Protein AF-A0A6A6DAC5-F1 (afdb_monomer)

InterPro domains:
  IPR029058 Alpha/Beta hydrolase fold [G3DSA:3.40.50.1820] (49-261)
  IPR029058 Alpha/Beta hydrolase fold [SSF53474] (19-243)

Radius of gyration: 19.33 Å; Cα contacts (8 Å, |Δi|>4): 433; chains: 1; bounding box: 51×40×52 Å

Organism: NCBI:txid1314779

Secondary structure (DSSP, 8-state):
-------B-EEEEE--TTSSSPEEEEEEEEEESSTT--TTSEEEEEEE-SHHHHTTTT-B--S----TT---------S-S-GGG---TTHHHHHHHHHHHHHHHHH---S--EEEEETHHHHHHHHHHHS-GGGGT--SPPPPPPSEEEEES----TTHHHH---GGGGGGHHHHHHHHHHHH-S-GGGTGGG-GGG--HHHHHHHHHTTSS-SEEEEE--TT-SSS-HHHHHHHHHHHTTSTT-EEEEESS---SSTHHHHHHHHHTT--

Sequence (272 aa):
MADSKKTIWQLAEISSPHLPKPVEVIAAKDIPHTPSANRLQTLHVYLPKNENTLALLNRSVASIPTSANSTSPQYQRDRHSNPSREARHPQHLRDVLSGFALLWELASMDGSYVLTGHSAGACLSMQLVLQAPEHFGLNVQAPPCPAGAAGLNGLYDLPALVHGLGDSYAHLSAEYASLQGQAFGTDESAWASAIPALFDARVIEGHVKVGKAPKLVLINQSTEDQLVPMNQAERLEARSKGVKGMTVVREGVMIWETVSDVLAMLKEGGGD

pLDDT: mean 76.72, std 16.97, range [31.12, 95.12]

Mean predicted aligned error: 10.34 Å

Foldseek 3Di:
DDDPPFFAWAWDWADDPPDPDTAIWTKTWQQAQDPPRDSVRGDIDTAHDDPQLVVRGRPTPPHLPPPPPPPPPPPPPDPDDDPVQQAAPPSVLVVVQSVLVSCCVRHVDDQAAEAEAEAAGLLSQLCLQQDPCVLRVDPDDRHQAHQEYEYALYAAALVCLQVNQPDLQNVCNVVSLVVNCRHHNNPPVRVLSSGSLNGDLVVSLVCLVVRSHHQEYEYEHEPPDSHRGPVRSVSSQVSQVSHPSHDYHYYHDCPPPDPVVVVVVSVVSPDD

Solvent-accessible surface area (backbone atoms only — not comparable to full-atom values): 15756 Å² total; per-residue (Å²): 133,81,81,76,81,76,34,37,26,37,85,43,73,49,75,44,99,89,41,101,58,63,45,68,26,35,28,34,57,68,37,49,80,46,101,80,46,53,93,87,37,46,45,71,49,78,37,73,70,45,80,69,39,56,72,40,54,74,38,70,54,70,57,83,72,75,58,91,79,59,82,60,75,75,78,75,80,66,99,61,97,55,73,88,81,65,55,32,64,57,52,56,57,53,52,52,51,51,51,46,54,50,48,33,77,57,64,66,66,81,23,90,43,70,47,70,17,54,30,71,44,11,25,54,46,42,36,62,49,63,39,61,53,58,82,67,74,38,94,63,86,75,72,65,36,36,56,26,37,38,27,35,47,31,50,22,45,64,68,40,43,52,80,56,46,50,82,94,42,50,90,43,22,68,60,40,45,51,52,44,32,61,38,56,40,82,52,68,81,62,46,62,83,73,26,43,42,69,55,60,43,68,61,45,27,54,28,36,77,73,57,60,20,42,43,32,42,36,40,33,41,49,85,82,51,89,81,52,53,69,65,24,53,52,47,34,49,59,45,48,65,64,18,65,82,40,49,70,47,78,41,57,59,88,76,74,85,54,76,61,62,61,54,52,52,56,60,66,76,60,78,124

Structure (mmCIF, N/CA/C/O backbone):
data_AF-A0A6A6DAC5-F1
#
_entry.id   AF-A0A6A6DAC5-F1
#
loop_
_atom_site.group_PDB
_atom_site.id
_atom_site.type_symbol
_atom_site.label_atom_id
_atom_site.label_alt_id
_atom_site.label_comp_id
_atom_site.label_asym_id
_atom_site.label_entity_id
_atom_site.label_seq_id
_atom_site.pdbx_PDB_ins_code
_atom_site.Cartn_x
_atom_site.Cartn_y
_atom_site.Cartn_z
_atom_site.occupancy
_atom_site.B_iso_or_equiv
_atom_site.auth_seq_id
_atom_site.auth_comp_id
_atom_site.auth_asym_id
_atom_site.auth_atom_id
_atom_site.pdbx_PDB_model_num
ATOM 1 N N . MET A 1 1 ? 19.451 4.127 33.533 1.00 32.34 1 MET A N 1
ATOM 2 C CA . MET A 1 1 ? 18.434 3.206 32.985 1.00 32.34 1 MET A CA 1
ATOM 3 C C . MET A 1 1 ? 17.241 4.057 32.597 1.00 32.34 1 MET A C 1
ATOM 5 O O . MET A 1 1 ? 16.560 4.543 33.486 1.00 32.34 1 MET A O 1
ATOM 9 N N . ALA A 1 2 ? 17.090 4.371 31.310 1.00 31.12 2 ALA A N 1
ATOM 10 C CA . ALA A 1 2 ? 15.938 5.130 30.834 1.00 31.12 2 ALA A CA 1
ATOM 11 C C . ALA A 1 2 ? 14.738 4.181 30.769 1.00 31.12 2 ALA A C 1
ATOM 13 O O . ALA A 1 2 ? 14.838 3.106 30.181 1.00 31.12 2 ALA A O 1
ATOM 14 N N . ASP A 1 3 ? 13.655 4.565 31.430 1.00 35.03 3 ASP A N 1
ATOM 15 C CA . ASP A 1 3 ? 12.387 3.848 31.449 1.00 35.03 3 ASP A CA 1
ATOM 16 C C . ASP A 1 3 ? 11.871 3.728 30.005 1.00 35.03 3 ASP A C 1
ATOM 18 O O . ASP A 1 3 ? 11.566 4.736 29.360 1.00 35.03 3 ASP A O 1
ATOM 22 N N . SER A 1 4 ? 11.871 2.517 29.436 1.00 49.97 4 SER A N 1
ATOM 23 C CA . SER A 1 4 ? 11.327 2.310 28.095 1.00 49.97 4 SER A CA 1
ATOM 24 C C . SER A 1 4 ? 9.826 2.548 28.189 1.00 49.97 4 SER A C 1
ATOM 26 O O . SER A 1 4 ? 9.105 1.726 28.760 1.00 49.97 4 SER A O 1
ATOM 28 N N . LYS A 1 5 ? 9.356 3.681 27.667 1.00 57.78 5 LYS A N 1
ATOM 29 C CA . LYS A 1 5 ? 7.935 4.027 27.614 1.00 57.78 5 LYS A CA 1
ATOM 30 C C . LYS A 1 5 ? 7.181 2.845 26.994 1.00 57.78 5 LYS A C 1
ATOM 32 O O . LYS A 1 5 ? 7.317 2.580 25.803 1.00 57.78 5 LYS A O 1
ATOM 37 N N . LYS A 1 6 ? 6.451 2.079 27.810 1.00 67.75 6 LYS A N 1
ATOM 38 C CA . LYS A 1 6 ? 5.660 0.949 27.315 1.00 67.75 6 LYS A CA 1
ATOM 39 C C . LYS A 1 6 ? 4.549 1.514 26.443 1.00 67.75 6 LYS A C 1
ATOM 41 O O . LYS A 1 6 ? 3.698 2.248 26.941 1.00 67.75 6 LYS A O 1
ATOM 46 N N . THR A 1 7 ? 4.554 1.172 25.160 1.00 79.75 7 THR A N 1
ATOM 47 C CA . THR A 1 7 ? 3.428 1.480 24.284 1.00 79.75 7 THR A CA 1
ATOM 48 C C . THR A 1 7 ? 2.205 0.714 24.782 1.00 79.75 7 THR A C 1
ATOM 50 O O . THR A 1 7 ? 2.274 -0.491 25.040 1.00 79.75 7 THR A O 1
ATOM 53 N N . ILE A 1 8 ? 1.095 1.421 24.968 1.00 88.56 8 ILE A N 1
ATOM 54 C CA . ILE A 1 8 ? -0.181 0.872 25.430 1.00 88.56 8 ILE A CA 1
ATOM 55 C C . ILE A 1 8 ? -1.283 1.260 24.451 1.00 88.56 8 ILE A C 1
ATOM 57 O O . ILE A 1 8 ? -1.195 2.292 23.781 1.00 88.56 8 ILE A O 1
ATOM 61 N N . TRP A 1 9 ? -2.324 0.440 24.386 1.00 89.25 9 TRP A N 1
ATOM 62 C CA . TRP A 1 9 ? -3.557 0.811 23.704 1.00 89.25 9 TRP A CA 1
ATOM 63 C C . TRP A 1 9 ? -4.318 1.846 24.528 1.00 89.25 9 TRP A C 1
ATOM 65 O O . TRP A 1 9 ? -4.533 1.666 25.729 1.00 89.25 9 TRP A O 1
ATOM 75 N N . GLN A 1 10 ? -4.749 2.916 23.876 1.00 92.56 10 GLN A N 1
ATOM 76 C CA . GLN A 1 10 ? -5.432 4.041 24.505 1.00 92.56 10 GLN A CA 1
ATOM 77 C C . GLN A 1 10 ? -6.563 4.553 23.618 1.00 92.56 10 GLN A C 1
ATOM 79 O O . GLN A 1 10 ? -6.546 4.367 22.401 1.00 92.56 10 GLN A O 1
ATOM 84 N N . LEU A 1 11 ? -7.537 5.224 24.227 1.00 92.81 11 LEU A N 1
ATOM 85 C CA . LEU A 1 11 ? -8.545 5.962 23.478 1.00 92.81 11 LEU A CA 1
ATOM 86 C C . LEU A 1 11 ? -7.875 7.161 22.792 1.00 92.81 11 LEU A C 1
ATOM 88 O O . LEU A 1 11 ? -7.067 7.865 23.400 1.00 92.81 11 LEU A O 1
ATOM 92 N N . ALA A 1 12 ? -8.198 7.381 21.526 1.00 88.56 12 ALA A N 1
ATOM 93 C CA . ALA A 1 12 ? -7.781 8.552 20.774 1.00 88.56 12 ALA A CA 1
ATOM 94 C C . ALA A 1 12 ? -8.942 9.058 19.918 1.00 88.56 12 ALA A C 1
ATOM 96 O O . ALA A 1 12 ? -9.880 8.321 19.625 1.00 88.56 12 ALA A O 1
ATOM 97 N N . GLU A 1 13 ? -8.846 10.308 19.488 1.00 85.25 13 GLU A N 1
ATOM 98 C CA . GLU A 1 13 ? -9.766 10.897 18.523 1.00 85.25 13 GLU A CA 1
ATOM 99 C C . GLU A 1 13 ? -9.011 11.213 17.234 1.00 85.25 13 GLU A C 1
ATOM 101 O O . GLU A 1 13 ? -7.867 11.681 17.265 1.00 85.25 13 GLU A O 1
ATOM 106 N N . ILE A 1 14 ? -9.649 10.931 16.100 1.00 75.25 14 ILE A N 1
ATOM 107 C CA . ILE A 1 14 ? -9.176 11.320 14.775 1.00 75.25 14 ILE A CA 1
ATOM 108 C C . ILE A 1 14 ? -10.126 12.381 14.239 1.00 75.25 14 ILE A C 1
ATOM 110 O O . ILE A 1 14 ? -11.320 12.134 14.068 1.00 75.25 14 ILE A O 1
ATOM 114 N N . SER A 1 15 ? -9.584 13.559 13.958 1.00 70.50 15 SER A N 1
ATOM 115 C CA . SER A 1 15 ? -10.321 14.652 13.331 1.00 70.50 15 SER A CA 1
ATOM 116 C C . SER A 1 15 ? -10.130 14.617 11.819 1.00 70.50 15 SER A C 1
ATOM 118 O O . SER A 1 15 ? -9.043 14.323 11.329 1.00 70.50 15 SER A O 1
ATOM 120 N N . SER A 1 16 ? -11.193 14.946 11.091 1.00 59.06 16 SER A N 1
ATOM 121 C CA . SER A 1 16 ? -11.189 15.149 9.644 1.00 59.06 16 SER A CA 1
ATOM 122 C C . SER A 1 16 ? -11.889 16.477 9.357 1.00 59.06 16 SER A C 1
ATOM 124 O O . SER A 1 16 ? -12.936 16.719 9.962 1.00 59.06 16 SER A O 1
ATOM 126 N N . PRO A 1 17 ? -11.390 17.305 8.426 1.00 52.66 17 PRO A N 1
ATOM 127 C CA . PRO A 1 17 ? -12.107 18.503 7.987 1.00 52.66 17 PRO A CA 1
ATOM 128 C C . PRO A 1 17 ? -13.458 18.179 7.329 1.00 52.66 17 PRO A C 1
ATOM 130 O O . PRO A 1 17 ? -14.332 19.040 7.258 1.00 52.66 17 PRO A O 1
ATOM 133 N N . HIS A 1 18 ? -13.657 16.929 6.900 1.00 51.19 18 HIS A N 1
ATOM 134 C CA . HIS A 1 18 ? -14.879 16.448 6.258 1.00 51.19 18 HIS A CA 1
ATOM 135 C C . HIS A 1 18 ? -15.827 15.709 7.211 1.00 51.19 18 HIS A C 1
ATOM 137 O O . HIS A 1 18 ? -16.888 15.250 6.787 1.00 51.19 18 HIS A O 1
ATOM 143 N N . LEU A 1 19 ? -15.480 15.586 8.499 1.00 56.38 19 LEU A N 1
ATOM 144 C CA . LEU A 1 19 ? -16.374 15.030 9.511 1.00 56.38 19 LEU A CA 1
ATOM 145 C C . LEU A 1 19 ? -16.832 16.131 10.469 1.00 56.38 19 LEU A C 1
ATOM 147 O O . LEU A 1 19 ? -16.008 16.875 10.996 1.00 56.38 19 LEU A O 1
ATOM 151 N N . PRO A 1 20 ? -18.142 16.218 10.768 1.00 75.94 20 PRO A N 1
ATOM 152 C CA . PRO A 1 20 ? -18.666 17.250 11.660 1.00 75.94 20 PRO A CA 1
ATOM 153 C C . PRO A 1 20 ? -18.187 17.077 13.107 1.00 75.94 20 PRO A C 1
ATOM 155 O O . PRO A 1 20 ? -18.324 17.992 13.917 1.00 75.94 20 PRO A O 1
ATOM 158 N N . LYS A 1 21 ? -17.682 15.886 13.455 1.00 80.62 21 LYS A N 1
ATOM 159 C CA . LYS A 1 21 ? -17.151 15.540 14.772 1.00 80.62 21 LYS A CA 1
ATOM 160 C C . LYS A 1 21 ? -15.954 14.594 14.620 1.00 80.62 21 LYS A C 1
ATOM 162 O O . LYS A 1 21 ? -15.966 13.780 13.693 1.00 80.62 21 LYS A O 1
ATOM 167 N N . PRO A 1 22 ? -14.963 14.662 15.524 1.00 79.69 22 PRO A N 1
ATOM 168 C CA . PRO A 1 22 ? -13.902 13.665 15.602 1.00 79.69 22 PRO A CA 1
ATOM 169 C C . PRO A 1 22 ? -14.457 12.248 15.797 1.00 79.69 22 PRO A C 1
ATOM 171 O O . PRO A 1 22 ? -15.517 12.057 16.397 1.00 79.69 22 PRO A O 1
ATOM 174 N N . VAL A 1 23 ? -13.729 11.254 15.293 1.00 82.81 23 VAL A N 1
ATOM 175 C CA . VAL A 1 23 ? -14.060 9.832 15.435 1.00 82.81 23 VAL A CA 1
ATOM 176 C C . VAL A 1 23 ? -13.219 9.232 16.550 1.00 82.81 23 VAL A C 1
ATOM 178 O O . VAL A 1 23 ? -11.990 9.296 16.508 1.00 82.81 23 VAL A O 1
ATOM 181 N N . GLU A 1 24 ? -13.875 8.620 17.533 1.00 88.00 24 GLU A N 1
ATOM 182 C CA . GLU A 1 24 ? -13.195 7.877 18.591 1.00 88.00 24 GLU A CA 1
ATOM 183 C C . GLU A 1 24 ? -12.643 6.543 18.071 1.00 88.00 24 GLU A C 1
ATOM 185 O O . GLU A 1 24 ? -13.346 5.755 17.433 1.00 88.00 24 GLU A O 1
ATOM 190 N N . VAL A 1 25 ? -11.390 6.257 18.410 1.00 87.75 25 VAL A N 1
ATOM 191 C CA . VAL A 1 25 ? -10.668 5.044 18.019 1.00 87.75 25 VAL A CA 1
ATOM 192 C C . VAL A 1 25 ? -9.850 4.497 19.184 1.00 87.75 25 VAL A C 1
ATOM 194 O O . VAL A 1 25 ? -9.482 5.221 20.111 1.00 87.75 25 VAL A O 1
ATOM 197 N N . ILE A 1 26 ? -9.519 3.210 19.121 1.00 88.69 26 ILE A N 1
ATOM 198 C CA . ILE A 1 26 ? -8.524 2.592 19.999 1.00 88.69 26 ILE A CA 1
ATOM 199 C C . ILE A 1 26 ? -7.183 2.622 19.277 1.00 88.69 26 ILE A C 1
ATOM 201 O O . ILE A 1 26 ? -7.032 2.018 18.220 1.00 88.69 26 ILE A O 1
ATOM 205 N N . ALA A 1 27 ? -6.208 3.342 19.823 1.00 87.56 27 ALA A N 1
ATOM 206 C CA . ALA A 1 27 ? -4.932 3.577 19.169 1.00 87.56 27 ALA A CA 1
ATOM 207 C C . ALA A 1 27 ? -3.746 3.062 19.984 1.00 87.56 27 ALA A C 1
ATOM 209 O O . ALA A 1 27 ? -3.684 3.222 21.201 1.00 87.56 27 ALA A O 1
ATOM 210 N N . ALA A 1 28 ? -2.758 2.526 19.280 1.00 85.38 28 ALA A N 1
ATOM 211 C CA . ALA A 1 28 ? -1.411 2.299 19.773 1.00 85.38 28 ALA A CA 1
ATOM 212 C C . ALA A 1 28 ? -0.460 3.133 18.915 1.00 85.38 28 ALA A C 1
ATOM 214 O O . ALA A 1 28 ? -0.371 2.942 17.705 1.00 85.38 28 ALA A O 1
ATOM 215 N N . LYS A 1 29 ? 0.214 4.106 19.528 1.00 81.44 29 LYS A N 1
ATOM 216 C CA . LYS A 1 29 ? 1.084 5.063 18.833 1.00 81.44 29 LYS A CA 1
ATOM 217 C C . LYS A 1 29 ? 2.535 4.820 19.209 1.00 81.44 29 LYS A C 1
ATOM 219 O O . LYS A 1 29 ? 2.808 4.332 20.302 1.00 81.44 29 LYS A O 1
ATOM 224 N N . ASP A 1 30 ? 3.444 5.198 18.319 1.00 75.56 30 ASP A N 1
ATOM 225 C CA . ASP A 1 30 ? 4.882 5.131 18.569 1.00 75.56 30 ASP A CA 1
ATOM 226 C C . ASP A 1 30 ? 5.375 3.708 18.884 1.00 75.56 30 ASP A C 1
ATOM 228 O O . ASP A 1 30 ? 6.267 3.521 19.707 1.00 75.56 30 ASP A O 1
ATOM 232 N N . ILE A 1 31 ? 4.772 2.683 18.266 1.00 74.69 31 ILE A N 1
ATOM 233 C CA . ILE A 1 31 ? 5.199 1.293 18.451 1.00 74.69 31 ILE A CA 1
ATOM 234 C C . ILE A 1 31 ? 6.561 1.135 17.761 1.00 74.69 31 ILE A C 1
ATOM 236 O O . ILE A 1 31 ? 6.626 1.258 16.536 1.00 74.69 31 ILE A O 1
ATOM 240 N N . PRO A 1 32 ? 7.656 0.861 18.487 1.00 61.97 32 PRO A N 1
ATOM 241 C CA . PRO A 1 32 ? 8.963 0.708 17.863 1.00 61.97 32 PRO A CA 1
ATOM 242 C C . PRO A 1 32 ? 9.014 -0.610 17.082 1.00 61.97 32 PRO A C 1
ATOM 244 O O . PRO A 1 32 ? 8.707 -1.668 17.630 1.00 61.97 32 PRO A O 1
ATOM 247 N N . HIS A 1 33 ? 9.431 -0.571 15.813 1.00 57.12 33 HIS A N 1
ATOM 248 C CA . HIS A 1 33 ? 9.620 -1.801 15.027 1.00 57.12 33 HIS A CA 1
ATOM 249 C C . HIS A 1 33 ? 11.004 -2.445 15.234 1.00 57.12 33 HIS A C 1
ATOM 251 O O . HIS A 1 33 ? 11.223 -3.579 14.821 1.00 57.12 33 HIS A O 1
ATOM 257 N N . THR A 1 34 ? 11.940 -1.745 15.888 1.00 53.44 34 THR A N 1
ATOM 258 C CA . THR A 1 34 ? 13.220 -2.298 16.366 1.00 53.44 34 THR A CA 1
ATOM 259 C C . THR A 1 34 ? 13.566 -1.751 17.756 1.00 53.44 34 THR A C 1
ATOM 261 O O . THR A 1 34 ? 13.105 -0.663 18.106 1.00 53.44 34 THR A O 1
ATOM 264 N N . PRO A 1 35 ? 14.425 -2.432 18.541 1.00 54.03 35 PRO A N 1
ATOM 265 C CA . PRO A 1 35 ? 14.847 -1.954 19.863 1.00 54.03 35 PRO A CA 1
ATOM 266 C C . PRO A 1 35 ? 15.533 -0.575 19.880 1.00 54.03 35 PRO A C 1
ATOM 268 O O . PRO A 1 35 ? 15.594 0.057 20.931 1.00 54.03 35 PRO A O 1
ATOM 271 N N . SER A 1 36 ? 16.051 -0.105 18.740 1.00 54.84 36 SER A N 1
ATOM 272 C CA . SER A 1 36 ? 16.733 1.189 18.574 1.00 54.84 36 SER A CA 1
ATOM 273 C C . SER A 1 36 ? 16.014 2.126 17.594 1.00 54.84 36 SER A C 1
ATOM 275 O O . SER A 1 36 ? 16.631 3.033 17.033 1.00 54.84 36 SER A O 1
ATOM 277 N N . ALA A 1 37 ? 14.713 1.907 17.382 1.00 51.50 37 ALA A N 1
ATOM 278 C CA . ALA A 1 37 ? 13.899 2.702 16.475 1.00 51.50 37 ALA A CA 1
ATOM 279 C C . ALA A 1 37 ? 13.960 4.203 16.809 1.00 51.50 37 ALA A C 1
ATOM 281 O O . ALA A 1 37 ? 13.703 4.621 17.939 1.00 51.50 37 ALA A O 1
ATOM 282 N N . ASN A 1 38 ? 14.269 5.025 15.804 1.00 61.38 38 ASN A N 1
ATOM 283 C CA . ASN A 1 38 ? 14.085 6.471 15.892 1.00 61.38 38 ASN A CA 1
ATOM 284 C C . ASN A 1 38 ? 12.607 6.868 15.664 1.00 61.38 38 ASN A C 1
ATOM 286 O O . ASN A 1 38 ? 11.760 6.031 15.367 1.00 61.38 38 ASN A O 1
ATOM 290 N N . ARG A 1 39 ? 12.286 8.164 15.767 1.00 52.66 39 ARG A N 1
ATOM 291 C CA . ARG A 1 39 ? 10.906 8.679 15.629 1.00 52.66 39 ARG A CA 1
ATOM 292 C C . ARG A 1 39 ? 10.233 8.434 14.267 1.00 52.66 39 ARG A C 1
ATOM 294 O O . ARG A 1 39 ? 9.034 8.623 14.157 1.00 52.66 39 ARG A O 1
ATOM 301 N N . LEU A 1 40 ? 11.002 8.101 13.228 1.00 49.38 40 LEU A N 1
ATOM 302 C CA . LEU A 1 40 ? 10.506 7.745 11.890 1.00 49.38 40 LEU A CA 1
ATOM 303 C C . LEU A 1 40 ? 10.408 6.224 11.710 1.00 49.38 40 LEU A C 1
ATOM 305 O O . LEU A 1 40 ? 10.042 5.733 10.649 1.00 49.38 40 LEU A O 1
ATOM 309 N N . GLN A 1 41 ? 10.784 5.475 12.743 1.00 58.84 41 GLN A N 1
ATOM 310 C CA . GLN A 1 41 ? 10.809 4.024 12.792 1.00 58.84 41 GLN A CA 1
ATOM 311 C C . GLN A 1 41 ? 9.756 3.498 13.770 1.00 58.84 41 GLN A C 1
ATOM 313 O O . GLN A 1 41 ? 9.959 2.516 14.487 1.00 58.84 41 GLN A O 1
ATOM 318 N N . THR A 1 42 ? 8.605 4.153 13.791 1.00 62.06 42 THR A N 1
ATOM 319 C CA . THR A 1 42 ? 7.486 3.792 14.647 1.00 62.06 42 THR A CA 1
ATOM 320 C C . THR A 1 42 ? 6.252 3.466 13.818 1.00 62.06 42 THR A C 1
ATOM 322 O O . THR A 1 42 ? 6.048 3.995 12.728 1.00 62.06 42 THR A O 1
ATOM 325 N N . LEU A 1 43 ? 5.434 2.555 14.334 1.00 71.81 43 LEU A N 1
ATOM 326 C CA . LEU A 1 43 ? 4.134 2.210 13.783 1.00 71.81 43 LEU A CA 1
ATOM 327 C C . LEU A 1 43 ? 3.041 2.839 14.651 1.00 71.81 43 LEU A C 1
ATOM 329 O O . LEU A 1 43 ? 3.104 2.804 15.883 1.00 71.81 43 LEU A O 1
ATOM 333 N N . HIS A 1 44 ? 2.019 3.382 13.997 1.00 76.81 44 HIS A N 1
ATOM 334 C CA . HIS A 1 44 ? 0.778 3.794 14.638 1.00 76.81 44 HIS A CA 1
ATOM 335 C C . HIS A 1 44 ? -0.344 2.889 14.138 1.00 76.81 44 HIS A C 1
ATOM 337 O O . HIS A 1 44 ? -0.540 2.755 12.934 1.00 76.81 44 HIS A O 1
ATOM 343 N N . VAL A 1 45 ? -1.079 2.278 15.060 1.00 80.75 45 VAL A N 1
ATOM 344 C CA . VAL A 1 45 ? -2.248 1.453 14.758 1.00 80.75 45 VAL A CA 1
ATOM 345 C C . VAL A 1 45 ? -3.471 2.144 15.333 1.00 80.75 45 VAL A C 1
ATOM 347 O O . VAL A 1 45 ? -3.479 2.495 16.512 1.00 80.75 45 VAL A O 1
ATOM 350 N N . TYR A 1 46 ? -4.494 2.328 14.506 1.00 82.44 46 TYR A N 1
ATOM 351 C CA . TYR A 1 46 ? -5.786 2.885 14.892 1.00 82.44 46 TYR A CA 1
ATOM 352 C C . TYR A 1 46 ? -6.861 1.858 14.560 1.00 82.44 46 TYR A C 1
ATOM 354 O O . TYR A 1 46 ? -6.982 1.439 13.412 1.00 82.44 46 TYR A O 1
ATOM 362 N N . LEU A 1 47 ? -7.616 1.436 15.567 1.00 83.25 47 LEU A N 1
ATOM 363 C CA . LEU A 1 47 ? -8.670 0.440 15.450 1.00 83.25 47 LEU A CA 1
ATOM 364 C C . LEU A 1 47 ? -10.029 1.091 15.737 1.00 83.25 47 LEU A C 1
ATOM 366 O O . LEU A 1 47 ? -10.115 1.961 16.612 1.00 83.25 47 LEU A O 1
ATOM 370 N N . PRO A 1 48 ? -11.103 0.674 15.047 1.00 82.50 48 PRO A N 1
ATOM 371 C CA . PRO A 1 48 ? -12.445 1.159 15.344 1.00 82.50 48 PRO A CA 1
ATOM 372 C C . PRO A 1 48 ? -12.820 0.825 16.790 1.00 82.50 48 PRO A C 1
ATOM 374 O O . PRO A 1 48 ? -12.468 -0.239 17.298 1.00 82.50 48 PRO A O 1
ATOM 377 N N . LYS A 1 49 ? -13.547 1.719 17.462 1.00 86.00 49 LYS A N 1
ATOM 378 C CA . LYS A 1 49 ? -14.050 1.490 18.822 1.00 86.00 49 LYS A CA 1
ATOM 379 C C . LYS A 1 49 ? -15.228 0.508 18.784 1.00 86.00 49 LYS A C 1
ATOM 381 O O . LYS A 1 49 ? -16.307 0.855 18.317 1.00 86.00 49 LYS A O 1
ATOM 386 N N . ASN A 1 50 ? -15.020 -0.711 19.276 1.00 83.88 50 ASN A N 1
ATOM 387 C CA . ASN A 1 50 ? -16.042 -1.747 19.444 1.00 83.88 50 ASN A CA 1
ATOM 388 C C . ASN A 1 50 ? -15.737 -2.595 20.696 1.00 83.88 50 ASN A C 1
ATOM 390 O O . ASN A 1 50 ? -14.723 -2.376 21.357 1.00 83.88 50 ASN A O 1
ATOM 394 N N . GLU A 1 51 ? -16.607 -3.544 21.048 1.00 84.06 51 GLU A N 1
ATOM 395 C CA . GLU A 1 51 ? -16.444 -4.370 22.259 1.00 84.06 51 GLU A CA 1
ATOM 396 C C . GLU A 1 51 ? -15.097 -5.115 22.301 1.00 84.06 51 GLU A C 1
ATOM 398 O O . GLU A 1 51 ? -14.434 -5.137 23.341 1.00 84.06 51 GLU A O 1
ATOM 403 N N . ASN A 1 52 ? -14.641 -5.643 21.160 1.00 80.19 52 ASN A N 1
ATOM 404 C CA . ASN A 1 52 ? -13.380 -6.379 21.052 1.00 80.19 52 ASN A CA 1
ATOM 405 C C . ASN A 1 52 ? -12.165 -5.460 21.230 1.00 80.19 52 ASN A C 1
ATOM 407 O O . ASN A 1 52 ? -11.234 -5.785 21.968 1.00 80.19 52 ASN A O 1
ATOM 411 N N . THR A 1 53 ? -12.165 -4.291 20.590 1.00 83.50 53 THR A N 1
ATOM 412 C CA . THR A 1 53 ? -11.032 -3.358 20.658 1.00 83.50 53 THR A CA 1
ATOM 413 C C . THR A 1 53 ? -10.988 -2.604 21.984 1.00 83.50 53 THR A C 1
ATOM 415 O O . THR A 1 53 ? -9.902 -2.284 22.465 1.00 83.50 53 THR A O 1
ATOM 418 N N . LEU A 1 54 ? -12.130 -2.381 22.644 1.00 87.69 54 LEU A N 1
ATOM 419 C CA . LEU A 1 54 ? -12.184 -1.823 24.001 1.00 87.69 54 LEU A CA 1
ATOM 420 C C . LEU A 1 54 ? -11.477 -2.723 25.017 1.00 87.69 54 LEU A C 1
ATOM 422 O O . LEU A 1 54 ? -10.823 -2.211 25.927 1.00 87.69 54 LEU A O 1
ATOM 426 N N . ALA A 1 55 ? -11.526 -4.045 24.829 1.00 86.25 55 ALA A N 1
ATOM 427 C CA . ALA A 1 55 ? -10.790 -4.990 25.664 1.00 86.25 55 ALA A CA 1
ATOM 428 C C . ALA A 1 55 ? -9.261 -4.826 25.560 1.00 86.25 55 ALA A C 1
ATOM 430 O O . ALA A 1 55 ? -8.536 -5.366 26.395 1.00 86.25 55 ALA A O 1
ATOM 431 N N . LEU A 1 56 ? -8.745 -4.086 24.569 1.00 85.19 56 LEU A N 1
ATOM 432 C CA . LEU A 1 56 ? -7.320 -3.778 24.447 1.00 85.19 56 LEU A CA 1
ATOM 433 C C . LEU A 1 56 ? -6.879 -2.617 25.346 1.00 85.19 56 LEU A C 1
ATOM 435 O O . LEU A 1 56 ? -5.688 -2.524 25.629 1.00 85.19 56 LEU A O 1
ATOM 439 N N . LEU A 1 57 ? -7.789 -1.755 25.818 1.00 89.19 57 LEU A N 1
ATOM 440 C CA . LEU A 1 57 ? -7.444 -0.543 26.572 1.00 89.19 57 LEU A CA 1
ATOM 441 C C . LEU A 1 57 ? -6.506 -0.821 27.754 1.00 89.19 57 LEU A C 1
ATOM 443 O O . LEU A 1 57 ? -6.700 -1.757 28.528 1.00 89.19 57 LEU A O 1
ATOM 447 N N . ASN A 1 58 ? -5.485 0.027 27.899 1.00 88.00 58 ASN A N 1
ATOM 448 C CA . ASN A 1 58 ? -4.423 -0.062 28.906 1.00 88.00 58 ASN A CA 1
ATOM 449 C C . ASN A 1 58 ? -3.570 -1.341 28.846 1.00 88.00 58 ASN A C 1
ATOM 451 O O . ASN A 1 58 ? -2.648 -1.499 29.650 1.00 88.00 58 ASN A O 1
ATOM 455 N N . ARG A 1 59 ? -3.817 -2.251 27.894 1.00 85.75 59 ARG A N 1
ATOM 456 C CA . ARG A 1 59 ? -2.937 -3.398 27.672 1.00 85.75 59 ARG A CA 1
ATOM 457 C C . ARG A 1 59 ? -1.673 -2.916 26.981 1.00 85.75 59 ARG A C 1
ATOM 459 O O . ARG A 1 59 ? -1.703 -2.073 26.083 1.00 85.75 59 ARG A O 1
ATOM 466 N N . SER A 1 60 ? -0.547 -3.473 27.411 1.00 82.44 60 SER A N 1
ATOM 467 C CA . SER A 1 60 ? 0.726 -3.230 26.750 1.00 82.44 60 SER A CA 1
ATOM 468 C C . SER A 1 60 ? 0.673 -3.776 25.330 1.00 82.44 60 SER A C 1
ATOM 470 O O . SER A 1 60 ? 0.355 -4.943 25.110 1.00 82.44 60 SER A O 1
ATOM 472 N N . VAL A 1 61 ? 1.065 -2.932 24.386 1.00 74.88 61 VAL A N 1
ATOM 473 C CA . VAL A 1 61 ? 1.507 -3.328 23.054 1.00 74.88 61 VAL A CA 1
ATOM 474 C C . VAL A 1 61 ? 2.944 -3.789 23.249 1.00 74.88 61 VAL A C 1
ATOM 476 O O . VAL A 1 61 ? 3.894 -3.081 22.925 1.00 74.88 61 VAL A O 1
ATOM 479 N N . ALA A 1 62 ? 3.129 -4.909 23.946 1.00 62.16 62 ALA A N 1
ATOM 480 C CA . ALA A 1 62 ? 4.435 -5.541 24.022 1.00 62.16 62 ALA A CA 1
ATOM 481 C C . ALA A 1 62 ? 4.810 -5.838 22.569 1.00 62.16 62 ALA A C 1
ATOM 483 O O . ALA A 1 62 ? 4.153 -6.690 21.990 1.00 62.16 62 ALA A O 1
ATOM 484 N N . SER A 1 63 ? 5.696 -5.012 21.990 1.00 56.56 63 SER A N 1
ATOM 485 C CA . SER A 1 63 ? 6.250 -5.028 20.621 1.00 56.56 63 SER A CA 1
ATOM 486 C C . SER A 1 63 ? 5.586 -6.013 19.656 1.00 56.56 63 SER A C 1
ATOM 488 O O . SER A 1 63 ? 5.649 -7.201 19.957 1.00 56.56 63 SER A O 1
ATOM 490 N N . ILE A 1 64 ? 5.043 -5.537 18.514 1.00 50.97 64 ILE A N 1
ATOM 491 C CA . ILE A 1 64 ? 4.379 -6.334 17.446 1.00 50.97 64 ILE A CA 1
ATOM 492 C C . ILE A 1 64 ? 4.710 -7.824 17.609 1.00 50.97 64 ILE A C 1
ATOM 494 O O . ILE A 1 64 ? 5.871 -8.181 17.373 1.00 50.97 64 ILE A O 1
ATOM 498 N N . PRO A 1 65 ? 3.759 -8.666 18.067 1.00 43.69 65 PRO A N 1
ATOM 499 C CA . PRO A 1 65 ? 4.014 -10.083 18.246 1.00 43.69 65 PRO A CA 1
ATOM 500 C C . PRO A 1 65 ? 4.628 -10.607 16.953 1.00 43.69 65 PRO A C 1
ATOM 502 O O . PRO A 1 65 ? 3.988 -10.593 15.903 1.00 43.69 65 PRO A O 1
ATOM 505 N N . THR A 1 66 ? 5.894 -11.018 17.001 1.00 42.41 66 THR A N 1
ATOM 506 C CA . THR A 1 66 ? 6.459 -11.829 15.928 1.00 42.41 66 THR A CA 1
ATOM 507 C C . THR A 1 66 ? 5.635 -13.101 15.976 1.00 42.41 66 THR A C 1
ATOM 509 O O . THR A 1 66 ? 5.739 -13.858 16.938 1.00 42.41 66 THR A O 1
ATOM 512 N N . SER A 1 67 ? 4.686 -13.237 15.045 1.00 34.94 67 SER A N 1
ATOM 513 C CA . SER A 1 67 ? 3.676 -14.293 15.116 1.00 34.94 67 SER A CA 1
ATOM 514 C C . SER A 1 67 ? 4.359 -15.640 15.375 1.00 34.94 67 SER A C 1
ATOM 516 O O . SER A 1 67 ? 5.205 -16.086 14.601 1.00 34.94 67 SER A O 1
ATOM 518 N N . ALA A 1 68 ? 4.017 -16.281 16.497 1.00 37.47 68 ALA A N 1
ATOM 519 C CA . ALA A 1 68 ? 4.566 -17.587 16.870 1.00 37.47 68 ALA A CA 1
ATOM 520 C C . ALA A 1 68 ? 4.191 -18.681 15.848 1.00 37.47 68 ALA A C 1
ATOM 522 O O . ALA A 1 68 ? 4.833 -19.725 15.792 1.00 37.47 68 ALA A O 1
ATOM 523 N N . ASN A 1 69 ? 3.185 -18.399 15.011 1.00 34.69 69 ASN A N 1
ATOM 524 C CA . ASN A 1 69 ? 2.713 -19.230 13.907 1.00 34.69 69 ASN A CA 1
ATOM 525 C C . ASN A 1 69 ? 3.294 -18.832 12.543 1.00 34.69 69 ASN A C 1
ATOM 527 O O . ASN A 1 69 ? 2.848 -19.350 11.520 1.00 34.69 69 ASN A O 1
ATOM 531 N N . SER A 1 70 ? 4.293 -17.946 12.492 1.00 35.47 70 SER A N 1
ATOM 532 C CA . SER A 1 70 ? 5.054 -17.773 11.264 1.00 35.47 70 SER A CA 1
ATOM 533 C C . SER A 1 70 ? 5.860 -19.047 11.014 1.00 35.47 70 SER A C 1
ATOM 535 O O . SER A 1 70 ? 6.975 -19.200 11.506 1.00 35.47 70 SER A O 1
ATOM 537 N N . THR A 1 71 ? 5.351 -19.942 10.169 1.00 33.94 71 THR A N 1
ATOM 538 C CA . THR A 1 71 ? 6.174 -20.939 9.465 1.00 33.94 71 THR A CA 1
ATOM 539 C C . THR A 1 71 ? 7.060 -20.264 8.412 1.00 33.94 71 THR A C 1
ATOM 541 O O . THR A 1 71 ? 7.330 -20.839 7.357 1.00 33.94 71 THR A O 1
ATOM 544 N N . SER A 1 72 ? 7.506 -19.026 8.665 1.00 38.41 72 SER A N 1
ATOM 545 C CA . SER A 1 72 ? 8.598 -18.438 7.910 1.00 38.41 72 SER A CA 1
ATOM 546 C C . SER A 1 72 ? 9.758 -19.426 7.976 1.00 38.41 72 SER A C 1
ATOM 548 O O . SER A 1 72 ? 10.083 -19.880 9.080 1.00 38.41 72 SER A O 1
ATOM 550 N N . PRO A 1 73 ? 10.371 -19.797 6.835 1.00 33.75 73 PRO A N 1
ATOM 551 C CA . PRO A 1 73 ? 11.597 -20.577 6.864 1.00 33.75 73 PRO A CA 1
ATOM 552 C C . PRO A 1 73 ? 12.529 -19.880 7.844 1.00 33.75 73 PRO A C 1
ATOM 554 O O . PRO A 1 73 ? 12.677 -18.658 7.757 1.00 33.75 73 PRO A O 1
ATOM 557 N N . GLN A 1 74 ? 13.010 -20.648 8.831 1.00 35.88 74 GLN A N 1
ATOM 558 C CA . GLN A 1 74 ? 13.825 -20.166 9.943 1.00 35.88 74 GLN A CA 1
ATOM 559 C C . GLN A 1 74 ? 14.696 -19.029 9.444 1.00 35.88 74 GLN A C 1
ATOM 561 O O . GLN A 1 74 ? 15.499 -19.253 8.540 1.00 35.88 74 GLN A O 1
ATOM 566 N N . TYR A 1 75 ? 14.469 -17.825 9.976 1.00 39.47 75 TYR A N 1
ATOM 567 C CA . TYR A 1 75 ? 15.260 -16.649 9.656 1.00 39.47 75 TYR A CA 1
ATOM 568 C C . TYR A 1 75 ? 16.729 -17.052 9.810 1.00 39.47 75 TYR A C 1
ATOM 570 O O . TYR A 1 75 ? 17.214 -17.218 10.936 1.00 39.47 75 TYR A O 1
ATOM 578 N N . GLN A 1 76 ? 17.405 -17.338 8.691 1.00 36.06 76 GLN A N 1
ATOM 579 C CA . GLN A 1 76 ? 18.827 -17.620 8.704 1.00 36.06 76 GLN A CA 1
ATOM 580 C C . GLN A 1 76 ? 19.437 -16.319 9.192 1.00 36.06 76 GLN A C 1
ATOM 582 O O . GLN A 1 76 ? 19.336 -15.285 8.539 1.00 36.06 76 GLN A O 1
ATOM 587 N N . ARG A 1 77 ? 19.945 -16.353 10.426 1.00 37.34 77 ARG A N 1
ATOM 588 C CA . ARG A 1 77 ? 20.698 -15.249 11.006 1.00 37.34 77 ARG A CA 1
ATOM 589 C C . ARG A 1 77 ? 21.969 -15.098 10.183 1.00 37.34 77 ARG A C 1
ATOM 591 O O . ARG A 1 77 ? 23.011 -15.636 10.555 1.00 37.34 77 ARG A O 1
ATOM 598 N N . ASP A 1 78 ? 21.872 -14.380 9.076 1.00 37.66 78 ASP A N 1
ATOM 599 C CA . ASP A 1 78 ? 23.038 -13.844 8.407 1.00 37.66 78 ASP A CA 1
ATOM 600 C C . ASP A 1 78 ? 23.688 -12.828 9.353 1.00 37.66 78 ASP A C 1
ATOM 602 O O . ASP A 1 78 ? 23.026 -12.132 10.130 1.00 37.66 78 ASP A O 1
ATOM 606 N N . ARG A 1 79 ? 25.022 -12.851 9.399 1.00 38.94 79 ARG A N 1
ATOM 607 C CA . ARG A 1 79 ? 25.865 -12.173 10.398 1.00 38.94 79 ARG A CA 1
ATOM 608 C C . ARG A 1 79 ? 25.939 -10.655 10.171 1.00 38.94 79 ARG A C 1
ATOM 610 O O . ARG A 1 79 ? 27.034 -10.101 10.082 1.00 38.94 79 ARG A O 1
ATOM 617 N N . HIS A 1 80 ? 24.802 -9.977 10.097 1.00 46.09 80 HIS A N 1
ATOM 618 C CA . HIS A 1 80 ? 24.738 -8.542 9.837 1.00 46.09 80 HIS A CA 1
ATOM 619 C C . HIS A 1 80 ? 24.045 -7.767 10.965 1.00 46.09 80 HIS A C 1
ATOM 621 O O . HIS A 1 80 ? 23.306 -8.317 11.781 1.00 46.09 80 HIS A O 1
ATOM 627 N N . SER A 1 81 ? 24.377 -6.476 11.077 1.00 51.84 81 SER A N 1
ATOM 628 C CA . SER A 1 81 ? 24.157 -5.661 12.280 1.00 51.84 81 SER A CA 1
ATOM 629 C C . SER A 1 81 ? 22.709 -5.209 12.497 1.00 51.84 81 SER A C 1
ATOM 631 O O . SER A 1 81 ? 22.388 -4.781 13.607 1.00 51.84 81 SER A O 1
ATOM 633 N N . ASN A 1 82 ? 21.825 -5.331 11.495 1.00 54.03 82 ASN A N 1
ATOM 634 C CA . ASN A 1 82 ? 20.378 -5.210 11.687 1.00 54.03 82 ASN A CA 1
ATOM 635 C C . ASN A 1 82 ? 19.546 -5.938 10.597 1.00 54.03 82 ASN A C 1
ATOM 637 O O . ASN A 1 82 ? 19.271 -5.346 9.550 1.00 54.03 82 ASN A O 1
ATOM 641 N N . PRO A 1 83 ? 19.052 -7.154 10.890 1.00 55.19 83 PRO A N 1
ATOM 642 C CA . PRO A 1 83 ? 18.042 -7.894 10.128 1.00 55.19 83 PRO A CA 1
ATOM 643 C C . PRO A 1 83 ? 16.928 -7.099 9.436 1.00 55.19 83 PRO A C 1
ATOM 645 O O . PRO A 1 83 ? 16.548 -7.418 8.312 1.00 55.19 83 PRO A O 1
ATOM 648 N N . SER A 1 84 ? 16.385 -6.063 10.087 1.00 55.56 84 SER A N 1
ATOM 649 C CA . SER A 1 84 ? 15.216 -5.330 9.584 1.00 55.56 84 SER A CA 1
ATOM 650 C C . SER A 1 84 ? 15.536 -4.366 8.438 1.00 55.56 84 SER A C 1
ATOM 652 O O . SER A 1 84 ? 14.622 -3.791 7.855 1.00 55.56 84 SER A O 1
ATOM 654 N N . ARG A 1 85 ? 16.822 -4.117 8.156 1.00 59.53 85 ARG A N 1
ATOM 655 C CA . ARG A 1 85 ? 17.279 -3.200 7.094 1.00 59.53 85 ARG A CA 1
ATOM 656 C C . ARG A 1 85 ? 17.750 -3.932 5.838 1.00 59.53 85 ARG A C 1
ATOM 658 O O . ARG A 1 85 ? 18.182 -3.281 4.895 1.00 59.53 85 ARG A O 1
ATOM 665 N N . GLU A 1 86 ? 17.677 -5.259 5.843 1.00 69.69 86 GLU A N 1
ATOM 666 C CA . GLU A 1 86 ? 18.173 -6.131 4.771 1.00 69.69 86 GLU A CA 1
ATOM 667 C C . GLU A 1 86 ? 17.069 -7.012 4.182 1.00 69.69 86 GLU A C 1
ATOM 669 O O . GLU A 1 86 ? 17.349 -7.913 3.390 1.00 69.69 86 GLU A O 1
ATOM 674 N N . ALA A 1 87 ? 15.810 -6.759 4.557 1.00 76.38 87 ALA A N 1
ATOM 675 C CA . ALA A 1 87 ? 14.679 -7.390 3.904 1.00 76.38 87 ALA A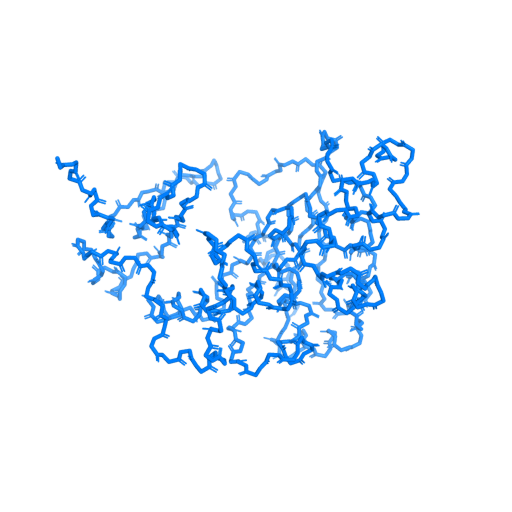 CA 1
ATOM 676 C C . ALA A 1 87 ? 14.762 -7.141 2.391 1.00 76.38 87 ALA A C 1
ATOM 678 O O . ALA A 1 87 ? 15.152 -6.069 1.923 1.00 76.38 87 ALA A O 1
ATOM 679 N N . ARG A 1 88 ? 14.438 -8.180 1.626 1.00 83.81 88 ARG A N 1
ATOM 680 C CA . ARG A 1 88 ? 14.346 -8.127 0.170 1.00 83.81 88 ARG A CA 1
ATOM 681 C C . ARG A 1 88 ? 12.944 -8.526 -0.250 1.00 83.81 88 ARG A C 1
ATOM 683 O O . ARG A 1 88 ? 12.099 -8.878 0.565 1.00 83.81 88 ARG A O 1
ATOM 690 N N . HIS A 1 89 ? 12.629 -8.403 -1.520 1.00 85.19 89 HIS A N 1
ATOM 691 C CA . HIS A 1 89 ? 11.428 -8.992 -2.070 1.00 85.19 89 HIS A CA 1
ATOM 692 C C . HIS A 1 89 ? 11.645 -10.511 -2.227 1.00 85.19 89 HIS A C 1
ATOM 694 O O . HIS A 1 89 ? 12.711 -10.913 -2.695 1.00 85.19 89 HIS A O 1
ATOM 700 N N . PRO A 1 90 ? 10.674 -11.367 -1.854 1.00 88.12 90 PRO A N 1
ATOM 701 C CA . PRO A 1 90 ? 9.324 -11.049 -1.381 1.00 88.12 90 PRO A CA 1
ATOM 702 C C . PRO A 1 90 ? 9.185 -10.956 0.155 1.00 88.12 90 PRO A C 1
ATOM 704 O O . PRO A 1 90 ? 8.062 -10.927 0.657 1.00 88.12 90 PRO A O 1
ATOM 707 N N . GLN A 1 91 ? 10.277 -10.909 0.931 1.00 82.06 91 GLN A N 1
ATOM 708 C CA . GLN A 1 91 ? 10.222 -10.783 2.399 1.00 82.06 91 GLN A CA 1
ATOM 709 C C . GLN A 1 91 ? 9.413 -9.555 2.854 1.00 82.06 91 GLN A C 1
ATOM 711 O O . GLN A 1 91 ? 8.572 -9.702 3.734 1.00 82.06 91 GLN A O 1
ATOM 716 N N . HIS A 1 92 ? 9.547 -8.399 2.193 1.00 84.88 92 HIS A N 1
ATOM 717 C CA . HIS A 1 92 ? 8.723 -7.214 2.494 1.00 84.88 92 HIS A CA 1
ATOM 718 C C . HIS A 1 92 ? 7.211 -7.494 2.441 1.00 84.88 92 HIS A C 1
ATOM 720 O O . HIS A 1 92 ? 6.458 -7.028 3.291 1.00 84.88 92 HIS A O 1
ATOM 726 N N . LEU A 1 93 ? 6.754 -8.275 1.454 1.00 85.00 93 LEU A N 1
ATOM 727 C CA . LEU A 1 93 ? 5.340 -8.639 1.326 1.00 85.00 93 LEU A CA 1
ATOM 728 C C . LEU A 1 93 ? 4.909 -9.606 2.424 1.00 85.00 93 LEU A C 1
ATOM 730 O O . LEU A 1 93 ? 3.812 -9.473 2.961 1.00 85.00 93 LEU A O 1
ATOM 734 N N . ARG A 1 94 ? 5.784 -10.545 2.801 1.00 83.31 94 ARG A N 1
ATOM 735 C CA . ARG A 1 94 ? 5.543 -11.436 3.941 1.00 83.31 94 ARG A CA 1
ATOM 736 C C . ARG A 1 94 ? 5.370 -10.648 5.240 1.00 83.31 94 ARG A C 1
ATOM 738 O O . ARG A 1 94 ? 4.489 -10.986 6.032 1.00 83.31 94 ARG A O 1
ATOM 745 N N . ASP A 1 95 ? 6.163 -9.600 5.440 1.00 79.69 95 ASP A N 1
ATOM 746 C CA . ASP A 1 95 ? 6.070 -8.746 6.625 1.00 79.69 95 ASP A CA 1
ATOM 747 C C . ASP A 1 95 ? 4.744 -7.972 6.654 1.00 79.69 95 ASP A C 1
ATOM 749 O O . ASP A 1 95 ? 4.065 -7.954 7.683 1.00 79.69 95 ASP A O 1
ATOM 753 N N . VAL A 1 96 ? 4.307 -7.413 5.517 1.00 84.44 96 VAL A N 1
ATOM 754 C CA . VAL A 1 96 ? 2.998 -6.739 5.420 1.00 84.44 96 VAL A CA 1
ATOM 755 C C . VAL A 1 96 ? 1.843 -7.719 5.663 1.00 84.44 96 VAL A C 1
ATOM 757 O O . VAL A 1 96 ? 0.936 -7.414 6.436 1.00 84.44 96 VAL A O 1
ATOM 760 N N . LEU A 1 97 ? 1.887 -8.917 5.071 1.00 84.31 97 LEU A N 1
ATOM 761 C CA . LEU A 1 97 ?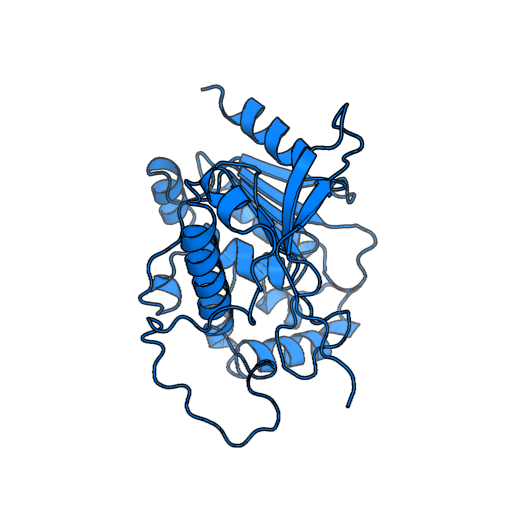 0.878 -9.966 5.278 1.00 84.31 97 LEU A CA 1
ATOM 762 C C . LEU A 1 97 ? 0.825 -10.437 6.740 1.00 84.31 97 LEU A C 1
ATOM 764 O O . LEU A 1 97 ? -0.258 -10.659 7.280 1.00 84.31 97 LEU A O 1
ATOM 768 N N . SER A 1 98 ? 1.975 -10.518 7.412 1.00 79.75 98 SER A N 1
ATOM 769 C CA . SER A 1 98 ? 2.039 -10.817 8.849 1.00 79.75 98 SER A CA 1
ATOM 770 C C . SER A 1 98 ? 1.410 -9.698 9.687 1.00 79.75 98 SER A C 1
ATOM 772 O O . SER A 1 98 ? 0.697 -9.972 10.652 1.00 79.75 98 SER A O 1
ATOM 774 N N . GLY A 1 99 ? 1.615 -8.437 9.293 1.00 78.69 99 GLY A N 1
ATOM 775 C CA . GLY A 1 99 ? 0.934 -7.287 9.889 1.00 78.69 99 GLY A CA 1
ATOM 776 C C . GLY A 1 99 ? -0.588 -7.365 9.738 1.00 78.69 99 GLY A C 1
ATOM 777 O O . GLY A 1 99 ? -1.313 -7.118 10.698 1.00 78.69 99 GLY A O 1
ATOM 778 N N . PHE A 1 100 ? -1.081 -7.786 8.573 1.00 80.75 100 PHE A N 1
ATOM 779 C CA . PHE A 1 100 ? -2.509 -8.026 8.358 1.00 80.75 100 PHE A CA 1
ATOM 780 C C . PHE A 1 100 ? -3.071 -9.142 9.235 1.00 80.75 100 PHE A C 1
ATOM 782 O O . PHE A 1 100 ? -4.138 -8.962 9.815 1.00 80.75 100 PHE A O 1
ATOM 789 N N . ALA A 1 101 ? -2.363 -10.266 9.361 1.00 79.50 101 ALA A N 1
ATOM 790 C CA . ALA A 1 101 ? -2.780 -11.358 10.238 1.00 79.50 101 ALA A CA 1
ATOM 791 C C . ALA A 1 101 ? -2.931 -10.874 11.691 1.00 79.50 101 ALA A C 1
ATOM 793 O O . ALA A 1 101 ? -3.945 -11.144 12.331 1.00 79.50 101 ALA A O 1
ATOM 794 N N . LEU A 1 102 ? -1.982 -10.062 12.171 1.00 77.19 102 LEU A N 1
ATOM 795 C CA . LEU A 1 102 ? -2.073 -9.425 13.485 1.00 77.19 102 LEU A CA 1
ATOM 796 C C . LEU A 1 102 ? -3.292 -8.495 13.596 1.00 77.19 102 LEU A C 1
ATOM 798 O O . LEU A 1 102 ? -4.016 -8.541 14.588 1.00 77.19 102 LEU A O 1
ATOM 802 N N . LEU A 1 103 ? -3.535 -7.636 12.602 1.00 77.88 103 LEU A N 1
ATOM 803 C CA . LEU A 1 103 ? -4.689 -6.730 12.624 1.00 77.88 103 LEU A CA 1
ATOM 804 C C . LEU A 1 103 ? -6.020 -7.492 12.597 1.00 77.88 103 LEU A C 1
ATOM 806 O O . LEU A 1 103 ? -6.973 -7.086 13.264 1.00 77.88 103 LEU A O 1
ATOM 810 N N . TRP A 1 104 ? -6.075 -8.615 11.883 1.00 77.75 104 TRP A N 1
ATOM 811 C CA . TRP A 1 104 ? -7.229 -9.505 11.894 1.00 77.75 104 TRP A CA 1
ATOM 812 C C . TRP A 1 104 ? -7.472 -10.052 13.302 1.00 77.75 104 TRP A C 1
ATOM 814 O O . TRP A 1 104 ? -8.576 -9.894 13.825 1.00 77.75 104 TRP A O 1
ATOM 824 N N . GLU A 1 105 ? -6.449 -10.614 13.951 1.00 74.12 105 GLU A N 1
ATOM 825 C CA . GLU A 1 105 ? -6.553 -11.123 15.327 1.00 74.12 105 GLU A CA 1
ATOM 826 C C . GLU A 1 105 ? -7.028 -10.048 16.318 1.00 74.12 105 GLU A C 1
ATOM 828 O O . GLU A 1 105 ? -7.802 -10.340 17.228 1.00 74.12 105 GLU A O 1
ATOM 833 N N . LEU A 1 106 ? -6.597 -8.796 16.134 1.00 71.88 106 LEU A N 1
ATOM 834 C CA . LEU A 1 106 ? -6.910 -7.697 17.051 1.00 71.88 106 LEU A CA 1
ATOM 835 C C . LEU A 1 106 ? -8.285 -7.060 16.831 1.00 71.88 106 LEU A C 1
ATOM 837 O O . LEU A 1 106 ? -8.883 -6.569 17.789 1.00 71.88 106 LEU A O 1
ATOM 841 N N . ALA A 1 107 ? -8.762 -7.000 15.587 1.00 68.75 107 ALA A N 1
ATOM 842 C CA . ALA A 1 107 ? -9.903 -6.157 15.227 1.00 68.75 107 ALA A CA 1
ATOM 843 C C . ALA A 1 107 ? -10.990 -6.860 14.410 1.00 68.75 107 ALA A C 1
ATOM 845 O O . ALA A 1 107 ? -12.000 -6.226 14.118 1.00 68.75 107 ALA A O 1
ATOM 846 N N . SER A 1 108 ? -10.821 -8.146 14.072 1.00 71.06 108 SER A N 1
ATOM 847 C CA . SER A 1 108 ? -11.775 -8.910 13.249 1.00 71.06 108 SER A CA 1
ATOM 848 C C . SER A 1 108 ? -12.135 -8.183 11.948 1.00 71.06 108 SER A C 1
ATOM 850 O O . SER A 1 108 ? -13.306 -7.987 11.641 1.00 71.06 108 SER A O 1
ATOM 852 N N . MET A 1 109 ? -11.117 -7.740 11.206 1.00 72.00 109 MET A N 1
ATOM 853 C CA . MET A 1 109 ? -11.312 -7.047 9.929 1.00 72.00 109 MET A CA 1
ATOM 854 C C . MET A 1 109 ? -12.068 -7.948 8.938 1.00 72.00 109 MET A C 1
ATOM 856 O O . MET A 1 109 ? -11.669 -9.089 8.722 1.00 72.00 109 MET A O 1
ATOM 860 N N . ASP A 1 110 ? -13.129 -7.433 8.315 1.00 74.69 110 ASP A N 1
ATOM 861 C CA . ASP A 1 110 ? -14.052 -8.179 7.439 1.00 74.69 110 ASP A CA 1
ATOM 862 C C . ASP A 1 110 ? -14.062 -7.661 5.983 1.00 74.69 110 ASP A C 1
ATOM 864 O O . ASP A 1 110 ? -14.972 -7.948 5.209 1.00 74.69 110 ASP A O 1
ATOM 868 N N . GLY A 1 111 ? -13.031 -6.899 5.6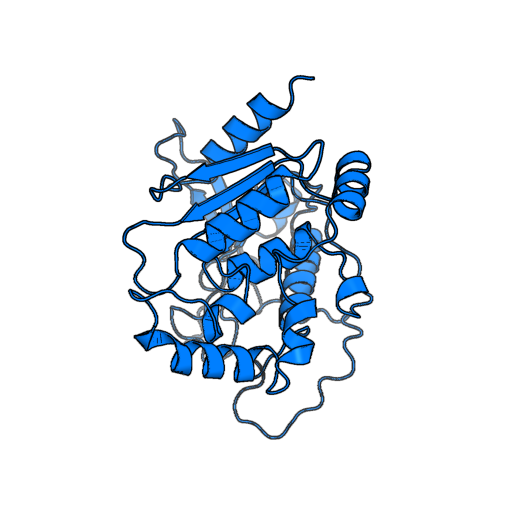00 1.00 76.94 111 GLY A N 1
ATOM 869 C CA . GLY A 1 111 ? -12.939 -6.232 4.295 1.00 76.94 111 GLY A CA 1
ATOM 870 C C . GLY A 1 111 ? -13.448 -4.786 4.297 1.00 76.94 111 GLY A C 1
ATOM 871 O O . GLY A 1 111 ? -13.223 -4.064 3.328 1.00 76.94 111 GLY A O 1
ATOM 872 N N . SER A 1 112 ? -14.034 -4.299 5.400 1.00 80.88 112 SER A N 1
ATOM 873 C CA . SER A 1 112 ? -14.493 -2.907 5.556 1.00 80.88 112 SER A CA 1
ATOM 874 C C . SER A 1 112 ? -13.355 -1.887 5.766 1.00 80.88 112 SER A C 1
ATOM 876 O O . SER A 1 112 ? -13.463 -0.965 6.580 1.00 80.88 112 SER A O 1
ATOM 878 N N . TYR A 1 113 ? -12.226 -2.059 5.084 1.00 82.81 113 TYR A N 1
ATOM 879 C CA . TYR A 1 113 ? -11.038 -1.230 5.248 1.00 82.81 113 TYR A CA 1
ATOM 880 C C . TYR A 1 113 ? -10.488 -0.761 3.905 1.00 82.81 113 TYR A C 1
ATOM 882 O O . TYR A 1 113 ? -10.755 -1.347 2.857 1.00 82.81 113 TYR A O 1
ATOM 890 N N . VAL A 1 114 ? -9.693 0.303 3.953 1.00 84.81 114 VAL A N 1
ATOM 891 C CA . VAL A 1 114 ? -8.959 0.822 2.801 1.00 84.81 114 VAL A CA 1
ATOM 892 C C . VAL A 1 114 ? -7.480 0.541 3.022 1.00 84.81 114 VAL A C 1
ATOM 894 O O . VAL A 1 114 ? -6.954 0.830 4.097 1.00 84.81 114 VAL A O 1
ATOM 897 N N . LEU A 1 115 ? -6.808 -0.023 2.018 1.00 89.19 115 LEU A N 1
ATOM 898 C CA . LEU A 1 115 ? -5.359 -0.202 2.053 1.00 89.19 115 LEU A CA 1
ATOM 899 C C . LEU A 1 115 ? -4.677 0.980 1.375 1.00 89.19 115 LEU A C 1
ATOM 901 O O . LEU A 1 115 ? -4.845 1.195 0.177 1.00 89.19 115 LEU A O 1
ATOM 905 N N . THR A 1 116 ? -3.887 1.733 2.132 1.00 88.56 116 THR A N 1
ATOM 906 C CA . THR A 1 116 ? -3.156 2.887 1.608 1.00 88.56 116 THR A CA 1
ATOM 907 C C . THR A 1 116 ? -1.656 2.697 1.742 1.00 88.56 116 THR A C 1
ATOM 909 O O . THR A 1 116 ? -1.188 2.244 2.788 1.00 88.56 116 THR A O 1
ATOM 912 N N . GLY A 1 117 ? -0.895 3.138 0.747 1.00 87.69 117 GLY A N 1
ATOM 913 C CA . GLY A 1 117 ? 0.559 3.173 0.826 1.00 87.69 117 GLY A CA 1
ATOM 914 C C . GLY A 1 117 ? 1.134 4.429 0.190 1.00 87.69 117 GLY A C 1
ATOM 915 O O . GLY A 1 117 ? 0.561 4.957 -0.757 1.00 87.69 117 GLY A O 1
ATOM 916 N N . HIS A 1 118 ? 2.280 4.885 0.698 1.00 86.69 118 HIS A N 1
ATOM 917 C CA . HIS A 1 118 ? 3.038 6.005 0.138 1.00 86.69 118 HIS A CA 1
ATOM 918 C C . HIS A 1 118 ? 4.370 5.521 -0.445 1.00 86.69 118 HIS A C 1
ATOM 920 O O . HIS A 1 118 ? 5.039 4.698 0.187 1.00 86.69 118 HIS A O 1
ATOM 926 N N . SER A 1 119 ? 4.782 6.023 -1.613 1.00 88.38 119 SER A N 1
ATOM 927 C CA . SER A 1 119 ? 6.066 5.678 -2.243 1.00 88.38 119 SER A CA 1
ATOM 928 C C . SER A 1 119 ? 6.262 4.157 -2.374 1.00 88.38 119 SER A C 1
ATOM 930 O O . SER A 1 119 ? 5.416 3.472 -2.954 1.00 88.38 119 SER A O 1
ATOM 932 N N . ALA A 1 120 ? 7.327 3.582 -1.811 1.00 87.31 120 ALA A N 1
ATOM 933 C CA . ALA A 1 120 ? 7.538 2.133 -1.781 1.00 87.31 120 ALA A CA 1
ATOM 934 C C . ALA A 1 120 ? 6.401 1.368 -1.067 1.00 87.31 120 ALA A C 1
ATOM 936 O O . ALA A 1 120 ? 6.079 0.245 -1.443 1.00 87.31 120 ALA A O 1
ATOM 937 N N . GLY A 1 121 ? 5.730 1.976 -0.085 1.00 88.69 121 GLY A N 1
ATOM 938 C CA . GLY A 1 121 ? 4.544 1.395 0.548 1.00 88.69 121 GLY A CA 1
ATOM 939 C C . GLY A 1 121 ? 3.338 1.327 -0.392 1.00 88.69 121 GLY A C 1
ATOM 940 O O . GLY A 1 121 ? 2.532 0.403 -0.283 1.00 88.69 121 GLY A O 1
ATOM 941 N N . ALA A 1 122 ? 3.223 2.261 -1.343 1.00 90.62 122 ALA A N 1
ATOM 942 C CA . ALA A 1 122 ? 2.213 2.195 -2.399 1.00 90.62 122 ALA A CA 1
ATOM 943 C C . ALA A 1 122 ? 2.486 1.009 -3.334 1.00 90.62 122 ALA A C 1
ATOM 945 O O . ALA A 1 122 ? 1.552 0.302 -3.699 1.00 90.62 122 ALA A O 1
ATOM 946 N N . CYS A 1 123 ? 3.763 0.746 -3.647 1.00 92.19 123 CYS A N 1
ATOM 947 C CA . CYS A 1 123 ? 4.178 -0.441 -4.399 1.00 92.19 123 CYS A CA 1
ATOM 948 C C . CYS A 1 123 ? 3.701 -1.720 -3.702 1.00 92.19 123 CYS A C 1
ATOM 950 O O . CYS A 1 123 ? 2.940 -2.487 -4.287 1.00 92.19 123 CYS A O 1
ATOM 952 N N . LEU A 1 124 ? 4.056 -1.896 -2.423 1.00 91.69 124 LEU A N 1
ATOM 953 C CA . LEU A 1 124 ? 3.655 -3.066 -1.631 1.00 91.69 124 LEU A CA 1
ATOM 954 C C . LEU A 1 124 ? 2.127 -3.201 -1.538 1.00 91.69 124 LEU A C 1
ATOM 956 O O . LEU A 1 124 ? 1.588 -4.292 -1.695 1.00 91.69 124 LEU A O 1
ATOM 960 N N . SER A 1 125 ? 1.419 -2.089 -1.324 1.00 92.12 125 SER A N 1
ATOM 961 C CA . SER A 1 125 ? -0.047 -2.080 -1.251 1.00 92.12 125 SER A CA 1
ATOM 962 C C . SER A 1 125 ? -0.681 -2.549 -2.560 1.00 92.12 125 SER A C 1
ATOM 964 O O . SER A 1 125 ? -1.578 -3.389 -2.544 1.00 92.12 125 SER A O 1
ATOM 966 N N . MET A 1 126 ? -0.185 -2.050 -3.695 1.00 93.50 126 MET A N 1
ATOM 967 C CA . MET A 1 126 ? -0.697 -2.424 -5.012 1.00 93.50 126 MET A CA 1
ATOM 968 C C . MET A 1 126 ? -0.318 -3.860 -5.393 1.00 93.50 126 MET A C 1
ATOM 970 O O . MET A 1 126 ? -1.155 -4.567 -5.946 1.00 93.50 126 MET A O 1
ATOM 974 N N . GLN A 1 127 ? 0.879 -4.334 -5.032 1.00 92.56 127 GLN A N 1
ATOM 975 C CA . GLN A 1 127 ? 1.256 -5.746 -5.175 1.00 92.56 127 GLN A CA 1
ATOM 976 C C . GLN A 1 127 ? 0.261 -6.667 -4.460 1.00 92.56 127 GLN A C 1
ATOM 978 O O . GLN A 1 127 ? -0.162 -7.661 -5.034 1.00 92.56 127 GLN A O 1
ATOM 983 N N . LEU A 1 128 ? -0.157 -6.328 -3.236 1.00 90.50 128 LEU A N 1
ATOM 984 C CA . LEU A 1 128 ? -1.055 -7.176 -2.443 1.00 90.50 128 LEU A CA 1
ATOM 985 C C . LEU A 1 128 ? -2.491 -7.242 -2.969 1.00 90.50 128 LEU A C 1
ATOM 987 O O . LEU A 1 128 ? -3.155 -8.257 -2.783 1.00 90.50 128 LEU A O 1
ATOM 991 N N . VAL A 1 129 ? -2.993 -6.166 -3.580 1.00 91.75 129 VAL A N 1
ATOM 992 C CA . VAL A 1 129 ? -4.393 -6.105 -4.045 1.00 91.75 129 VAL A CA 1
ATOM 993 C C . VAL A 1 129 ? -4.552 -6.470 -5.517 1.00 91.75 129 VAL A C 1
ATOM 995 O O . VAL A 1 129 ? -5.647 -6.838 -5.939 1.00 91.75 129 VAL A O 1
ATOM 998 N N . LEU A 1 130 ? -3.472 -6.377 -6.298 1.00 91.62 130 LEU A N 1
ATOM 999 C CA . LEU A 1 130 ? -3.461 -6.686 -7.729 1.00 91.62 130 LEU A CA 1
ATOM 1000 C C . LEU A 1 130 ? -2.764 -8.012 -8.038 1.00 91.62 130 LEU A C 1
ATOM 1002 O O . LEU A 1 130 ? -2.778 -8.439 -9.186 1.00 91.62 130 LEU A O 1
ATOM 1006 N N . GLN A 1 131 ? -2.132 -8.672 -7.066 1.00 89.50 131 GLN A N 1
ATOM 1007 C CA . GLN A 1 131 ? -1.477 -9.966 -7.257 1.00 89.50 131 GLN A CA 1
ATOM 1008 C C . GLN A 1 131 ? -1.667 -10.819 -6.001 1.00 89.50 131 GLN A C 1
ATOM 1010 O O . GLN A 1 131 ? -1.543 -10.347 -4.874 1.00 89.50 131 GLN A O 1
ATOM 1015 N N . ALA A 1 132 ? -1.992 -12.096 -6.190 1.00 87.00 132 ALA A N 1
ATOM 1016 C CA . ALA A 1 132 ? -2.155 -13.011 -5.066 1.00 87.00 132 ALA A CA 1
ATOM 1017 C C . ALA A 1 132 ? -0.783 -13.341 -4.436 1.00 87.00 132 ALA A C 1
ATOM 1019 O O . ALA A 1 132 ? 0.211 -13.362 -5.166 1.00 87.00 132 ALA A O 1
ATOM 1020 N N . PRO A 1 133 ? -0.684 -13.631 -3.124 1.00 86.81 133 PRO A N 1
ATOM 1021 C CA . PRO A 1 133 ? 0.591 -13.969 -2.479 1.00 86.81 133 PRO A CA 1
ATOM 1022 C C . PRO A 1 133 ? 1.377 -15.089 -3.184 1.00 86.81 133 PRO A C 1
ATOM 1024 O O . PRO A 1 133 ? 2.609 -15.048 -3.241 1.00 86.81 133 PRO A O 1
ATOM 1027 N N . GLU A 1 134 ? 0.677 -16.048 -3.790 1.00 88.81 134 GLU A N 1
ATOM 1028 C CA . GLU A 1 134 ? 1.261 -17.176 -4.518 1.00 88.81 134 GLU A CA 1
ATOM 1029 C C . GLU A 1 134 ? 2.047 -16.731 -5.757 1.00 88.81 134 GLU A C 1
ATOM 1031 O O . GLU A 1 134 ? 3.034 -17.377 -6.110 1.00 88.81 134 GLU A O 1
ATOM 1036 N N . HIS A 1 135 ? 1.671 -15.604 -6.377 1.00 87.81 135 HIS A N 1
ATOM 1037 C CA . HIS A 1 135 ? 2.428 -14.989 -7.477 1.00 87.81 135 HIS A CA 1
ATOM 1038 C C . HIS A 1 135 ? 3.868 -14.668 -7.056 1.00 87.81 135 HIS A C 1
ATOM 1040 O O . HIS A 1 135 ? 4.792 -14.760 -7.859 1.00 87.81 135 HIS A O 1
ATOM 1046 N N . PHE A 1 136 ? 4.074 -14.356 -5.776 1.00 87.44 136 PHE A N 1
ATOM 1047 C CA . PHE A 1 136 ? 5.382 -14.057 -5.193 1.00 87.44 136 PHE A CA 1
ATOM 1048 C C . PHE A 1 136 ? 6.029 -15.270 -4.505 1.00 87.44 136 PHE A C 1
ATOM 1050 O O . PHE A 1 136 ? 6.999 -15.118 -3.761 1.00 87.44 136 PHE A O 1
ATOM 1057 N N . GLY A 1 137 ? 5.483 -16.477 -4.694 1.00 87.88 137 GLY A N 1
ATOM 1058 C CA . GLY A 1 137 ? 5.957 -17.690 -4.024 1.00 87.88 137 GLY A CA 1
ATOM 1059 C C . GLY A 1 137 ? 5.677 -17.715 -2.517 1.00 87.88 137 GLY A C 1
ATOM 1060 O O . GLY A 1 137 ? 6.353 -18.429 -1.774 1.00 87.88 137 GLY A O 1
ATOM 1061 N N . LEU A 1 138 ? 4.707 -16.928 -2.040 1.00 84.69 138 LEU A N 1
ATOM 1062 C CA . LEU A 1 138 ? 4.298 -16.913 -0.639 1.00 84.69 138 LEU A CA 1
ATOM 1063 C C . LEU A 1 138 ? 3.073 -17.811 -0.449 1.00 84.69 138 LEU A C 1
ATOM 1065 O O . LEU A 1 138 ? 2.013 -17.551 -1.004 1.00 84.69 138 LEU A O 1
ATOM 1069 N N . ASN A 1 139 ? 3.214 -18.851 0.372 1.00 85.75 139 ASN A N 1
ATOM 1070 C CA . ASN A 1 139 ? 2.104 -19.710 0.783 1.00 85.75 139 ASN A CA 1
ATOM 1071 C C . ASN A 1 139 ? 1.571 -19.243 2.143 1.00 85.75 139 ASN A C 1
ATOM 1073 O O . ASN A 1 139 ? 1.918 -19.801 3.185 1.00 85.75 139 ASN A O 1
ATOM 1077 N N . VAL A 1 140 ? 0.813 -18.149 2.132 1.00 79.62 140 VAL A N 1
ATOM 1078 C CA . VAL A 1 140 ? 0.209 -17.548 3.327 1.00 79.62 140 VAL A CA 1
ATOM 1079 C C . VAL A 1 140 ? -1.230 -17.159 3.025 1.00 79.62 140 VAL A C 1
ATOM 1081 O O . VAL A 1 140 ? -1.561 -16.810 1.895 1.00 79.62 140 VAL A O 1
ATOM 1084 N N . GLN A 1 141 ? -2.090 -17.194 4.040 1.00 78.38 141 GLN A N 1
ATOM 1085 C CA . GLN A 1 141 ? -3.473 -16.761 3.883 1.00 78.38 141 GLN A CA 1
ATOM 1086 C C . GLN A 1 141 ? -3.521 -15.259 3.573 1.00 78.38 141 GLN A C 1
ATOM 1088 O O . GLN A 1 141 ? -3.022 -14.441 4.348 1.00 78.38 141 GLN A O 1
ATOM 1093 N N . ALA A 1 142 ? -4.131 -14.901 2.443 1.00 79.00 142 ALA A N 1
ATOM 1094 C CA . ALA A 1 142 ? -4.367 -13.507 2.092 1.00 79.00 142 ALA A CA 1
ATOM 1095 C C . ALA A 1 142 ? -5.372 -12.860 3.068 1.00 79.00 142 ALA A C 1
ATOM 1097 O O . ALA A 1 142 ? -6.318 -13.530 3.506 1.00 79.00 142 ALA A O 1
ATOM 1098 N N . PRO A 1 143 ? -5.205 -11.568 3.406 1.00 83.00 143 PRO A N 1
ATOM 1099 C CA . PRO A 1 143 ? -6.229 -10.829 4.134 1.00 83.00 143 PRO A CA 1
ATOM 1100 C C . PRO A 1 143 ? -7.533 -10.748 3.322 1.00 83.00 143 PRO A C 1
ATOM 1102 O O . PRO A 1 143 ? -7.515 -10.957 2.103 1.00 83.00 143 PRO A O 1
ATOM 1105 N N . PRO A 1 144 ? -8.671 -10.419 3.963 1.00 85.62 144 PRO A N 1
ATOM 1106 C CA . PRO A 1 144 ? -9.901 -10.113 3.244 1.00 85.62 144 PRO A CA 1
ATOM 1107 C C . PRO A 1 144 ? -9.635 -8.991 2.244 1.00 85.62 144 PRO A C 1
ATOM 1109 O O . PRO A 1 144 ? -8.846 -8.095 2.526 1.00 85.62 144 PRO A O 1
ATOM 1112 N N . CYS A 1 145 ? -10.282 -9.016 1.082 1.00 89.75 145 CYS A N 1
ATOM 1113 C CA . CYS A 1 145 ? -10.094 -7.948 0.108 1.00 89.75 145 CYS A CA 1
ATOM 1114 C C . CYS A 1 145 ? -10.492 -6.593 0.724 1.00 89.75 145 CYS A C 1
ATOM 1116 O O . CYS A 1 145 ? -11.581 -6.501 1.297 1.00 89.75 145 CYS A O 1
ATOM 1118 N N . PRO A 1 146 ? -9.661 -5.539 0.605 1.00 90.62 146 PRO A N 1
ATOM 1119 C CA . PRO A 1 146 ? -10.063 -4.213 1.046 1.00 90.62 146 PRO A CA 1
ATOM 1120 C C . PRO A 1 146 ? -11.233 -3.695 0.205 1.00 90.62 146 PRO A C 1
ATOM 1122 O O . PRO A 1 146 ? -11.367 -4.029 -0.976 1.00 90.62 146 PRO A O 1
ATOM 1125 N N . ALA A 1 147 ? -12.030 -2.805 0.791 1.00 88.00 147 ALA A N 1
ATOM 1126 C CA . ALA A 1 147 ? -13.078 -2.079 0.085 1.00 88.00 147 ALA A CA 1
ATOM 1127 C C . ALA A 1 147 ? -12.493 -1.214 -1.047 1.00 88.00 147 ALA A C 1
ATOM 1129 O O . ALA A 1 147 ? -13.079 -1.113 -2.123 1.00 88.00 147 ALA A O 1
ATOM 1130 N N . GLY A 1 148 ? -11.301 -0.650 -0.831 1.00 90.38 148 GLY A N 1
ATOM 1131 C CA . GLY A 1 148 ? -10.543 0.086 -1.838 1.00 90.38 148 GLY A CA 1
ATOM 1132 C C . GLY A 1 148 ? -9.052 0.140 -1.515 1.00 90.38 148 GLY A C 1
ATOM 1133 O O . GLY A 1 148 ? -8.637 -0.119 -0.383 1.00 90.38 148 GLY A O 1
ATOM 1134 N N . ALA A 1 149 ? -8.241 0.492 -2.507 1.00 91.75 149 ALA A N 1
ATOM 1135 C CA . ALA A 1 149 ? -6.808 0.700 -2.334 1.00 91.75 149 ALA A CA 1
ATOM 1136 C C . ALA A 1 149 ? -6.390 2.082 -2.841 1.00 91.75 149 ALA A C 1
ATOM 1138 O O . ALA A 1 149 ? -6.866 2.516 -3.887 1.00 91.75 149 ALA A O 1
ATOM 1139 N N . ALA A 1 150 ? -5.489 2.758 -2.126 1.00 89.94 150 ALA A N 1
ATOM 1140 C CA . ALA A 1 150 ? -4.957 4.057 -2.526 1.00 89.94 150 ALA A CA 1
ATOM 1141 C C . ALA A 1 150 ? -3.427 4.066 -2.507 1.00 89.94 150 ALA A C 1
ATOM 1143 O O . ALA A 1 150 ? -2.790 3.747 -1.502 1.00 89.94 150 ALA A O 1
ATOM 1144 N N . GLY A 1 151 ? -2.829 4.449 -3.627 1.00 91.00 151 GLY A N 1
ATOM 1145 C CA . GLY A 1 151 ? -1.392 4.621 -3.750 1.00 91.00 151 GLY A CA 1
ATOM 1146 C C . GLY A 1 151 ? -1.043 6.100 -3.860 1.00 91.00 151 GLY A C 1
ATOM 1147 O O . GLY A 1 151 ? -1.529 6.786 -4.759 1.00 91.00 151 GLY A O 1
ATOM 1148 N N . LEU A 1 152 ? -0.213 6.581 -2.937 1.00 88.19 152 LEU A N 1
ATOM 1149 C CA . LEU A 1 152 ? 0.179 7.983 -2.802 1.00 88.19 152 LEU A CA 1
ATOM 1150 C C . LEU A 1 152 ? 1.635 8.148 -3.239 1.00 88.19 152 LEU A C 1
ATOM 1152 O O . LEU A 1 152 ? 2.518 7.519 -2.655 1.00 88.19 152 LEU A O 1
ATOM 1156 N N . ASN A 1 153 ? 1.891 8.969 -4.255 1.00 88.19 153 ASN A N 1
ATOM 1157 C CA . ASN A 1 153 ? 3.221 9.190 -4.832 1.00 88.19 153 ASN A CA 1
ATOM 1158 C C . ASN A 1 153 ? 3.992 7.875 -5.029 1.00 88.19 153 ASN A C 1
ATOM 1160 O O . ASN A 1 153 ? 5.081 7.686 -4.493 1.00 88.19 153 ASN A O 1
ATOM 1164 N N . GLY A 1 154 ? 3.349 6.892 -5.656 1.00 89.88 154 GLY A N 1
ATOM 1165 C CA . GLY A 1 154 ? 3.771 5.496 -5.578 1.00 89.88 154 GLY A CA 1
ATOM 1166 C C . GLY A 1 154 ? 4.695 5.033 -6.697 1.00 89.88 154 GLY A C 1
ATOM 1167 O O . GLY A 1 154 ? 4.692 5.568 -7.802 1.00 89.88 154 GLY A O 1
ATOM 1168 N N . LEU A 1 155 ? 5.454 3.976 -6.405 1.00 90.94 155 LEU A N 1
ATOM 1169 C CA . LEU A 1 155 ? 6.293 3.274 -7.377 1.00 90.94 155 LEU A CA 1
ATOM 1170 C C . LEU A 1 155 ? 5.509 2.077 -7.925 1.00 90.94 155 LEU A C 1
ATOM 1172 O O . LEU A 1 155 ? 5.148 1.180 -7.166 1.00 90.94 155 LEU A O 1
ATOM 1176 N N . TYR A 1 156 ? 5.229 2.056 -9.224 1.00 92.44 156 TYR A N 1
ATOM 1177 C CA . TYR A 1 156 ? 4.360 1.044 -9.834 1.00 92.44 156 TYR A CA 1
ATOM 1178 C C . TYR A 1 156 ? 4.956 0.365 -11.062 1.00 92.44 156 TYR A C 1
ATOM 1180 O O . TYR A 1 156 ? 4.438 -0.672 -11.460 1.00 92.44 156 TYR A O 1
ATOM 1188 N N . ASP A 1 157 ? 6.023 0.915 -11.640 1.00 88.75 157 ASP A N 1
ATOM 1189 C CA . ASP A 1 157 ? 6.796 0.362 -12.750 1.00 88.75 157 ASP A CA 1
ATOM 1190 C C . ASP A 1 157 ? 8.291 0.536 -12.462 1.00 88.75 157 ASP A C 1
ATOM 1192 O O . ASP A 1 157 ? 8.894 1.570 -12.760 1.00 88.75 157 ASP A O 1
ATOM 1196 N N . LEU A 1 158 ? 8.872 -0.476 -11.816 1.00 80.25 158 LEU A N 1
ATOM 1197 C CA . LEU A 1 158 ? 10.237 -0.422 -11.294 1.00 80.25 158 LEU A CA 1
ATOM 1198 C C . LEU A 1 158 ? 11.314 -0.320 -12.399 1.00 80.25 158 LEU A C 1
ATOM 1200 O O . LEU A 1 158 ? 12.174 0.553 -12.290 1.00 80.25 158 LEU A O 1
ATOM 1204 N N . PRO A 1 159 ? 11.261 -1.073 -13.516 1.00 79.88 159 PRO A N 1
ATOM 1205 C CA . PRO A 1 159 ? 12.186 -0.898 -14.635 1.00 79.88 159 PRO A CA 1
ATOM 1206 C C . PRO A 1 159 ? 12.147 0.508 -15.233 1.00 79.88 159 PRO A C 1
ATOM 1208 O O . PRO A 1 159 ? 13.188 1.039 -15.622 1.00 79.88 159 PRO A O 1
ATOM 1211 N N . ALA A 1 160 ? 10.973 1.151 -15.270 1.00 82.44 160 ALA A N 1
ATOM 1212 C CA . ALA A 1 160 ? 10.875 2.539 -15.716 1.00 82.44 160 ALA A CA 1
ATOM 1213 C C . ALA A 1 160 ? 11.645 3.512 -14.811 1.00 82.44 160 ALA A C 1
ATOM 1215 O O . ALA A 1 160 ? 12.041 4.575 -15.280 1.00 82.44 160 ALA A O 1
ATOM 1216 N N . LEU A 1 161 ? 11.901 3.151 -13.551 1.00 79.62 161 LEU A N 1
ATOM 1217 C CA . LEU A 1 161 ? 12.710 3.959 -12.640 1.00 79.62 161 LEU A CA 1
ATOM 1218 C C . LEU A 1 161 ? 14.217 3.853 -12.906 1.00 79.62 161 LEU A C 1
ATOM 1220 O O . LEU A 1 161 ? 14.969 4.657 -12.373 1.00 79.62 161 LEU A O 1
ATOM 1224 N N . VAL A 1 162 ? 14.675 2.899 -13.720 1.00 78.44 162 VAL A N 1
ATOM 1225 C CA . VAL A 1 162 ? 16.085 2.836 -14.150 1.00 78.44 162 VAL A CA 1
ATOM 1226 C C . VAL A 1 162 ? 16.227 3.339 -15.579 1.00 78.44 162 VAL A C 1
ATOM 1228 O O . VAL A 1 162 ? 17.054 4.210 -15.846 1.00 78.44 162 VAL A O 1
ATOM 1231 N N . HIS A 1 163 ? 15.369 2.855 -16.479 1.00 80.81 163 HIS A N 1
ATOM 1232 C CA . HIS A 1 163 ? 15.534 3.030 -17.926 1.00 80.81 163 HIS A CA 1
ATOM 1233 C C . HIS A 1 163 ? 14.555 4.034 -18.557 1.00 80.81 163 HIS A C 1
ATOM 1235 O O . HIS A 1 163 ? 14.605 4.263 -19.762 1.00 80.81 163 HIS A O 1
ATOM 1241 N N . GLY A 1 164 ? 13.637 4.625 -17.782 1.00 79.81 164 GLY A N 1
ATOM 1242 C CA . GLY A 1 164 ? 12.508 5.391 -18.326 1.00 79.81 164 GLY A CA 1
ATOM 1243 C C . GLY A 1 164 ? 12.056 6.592 -17.497 1.00 79.81 164 GLY A C 1
ATOM 1244 O O . GLY A 1 164 ? 10.898 6.983 -17.619 1.00 79.81 164 GLY A O 1
ATOM 1245 N N . LEU A 1 165 ? 12.932 7.168 -16.668 1.00 79.81 165 LEU A N 1
ATOM 1246 C CA . LEU A 1 165 ? 12.611 8.253 -15.726 1.00 79.81 165 LEU A CA 1
ATOM 1247 C C . LEU A 1 165 ? 12.154 9.564 -16.394 1.00 79.81 165 LEU A C 1
ATOM 1249 O O . LEU A 1 165 ? 11.461 10.366 -15.769 1.00 79.81 165 LEU A O 1
ATOM 1253 N N . GLY A 1 166 ? 12.519 9.774 -17.662 1.00 80.31 166 GLY A N 1
ATOM 1254 C CA . GLY A 1 166 ? 12.360 11.056 -18.347 1.00 80.31 166 GLY A CA 1
ATOM 1255 C C . GLY A 1 166 ? 13.392 12.094 -17.892 1.00 80.31 166 GLY A C 1
ATOM 1256 O O . GLY A 1 166 ? 14.067 11.922 -16.875 1.00 80.31 166 GLY A O 1
ATOM 1257 N N . ASP A 1 167 ? 13.521 13.181 -18.652 1.00 82.75 167 ASP A N 1
ATOM 1258 C CA . ASP A 1 167 ? 14.624 14.141 -18.493 1.00 82.75 167 ASP A CA 1
ATOM 1259 C C . ASP A 1 167 ? 14.669 14.784 -17.098 1.00 82.75 167 ASP A C 1
ATOM 1261 O O . ASP A 1 167 ? 15.739 14.904 -16.502 1.00 82.75 167 ASP A O 1
ATOM 1265 N N . SER A 1 168 ? 13.509 15.133 -16.529 1.00 82.12 168 SER A N 1
ATOM 1266 C CA . SER A 1 168 ? 13.413 15.786 -15.214 1.00 82.12 168 SER A CA 1
ATOM 1267 C C . SER A 1 168 ? 13.910 14.917 -14.054 1.00 82.12 168 SER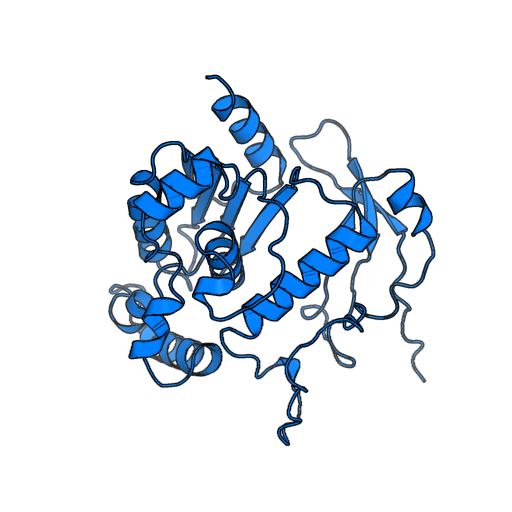 A C 1
ATOM 1269 O O . SER A 1 168 ? 14.346 15.456 -13.040 1.00 82.12 168 SER A O 1
ATOM 1271 N N . TYR A 1 169 ? 13.894 13.591 -14.208 1.00 83.94 169 TYR A N 1
ATOM 1272 C CA . TYR A 1 169 ? 14.272 12.638 -13.160 1.00 83.94 169 TYR A CA 1
ATOM 1273 C C . TYR A 1 169 ? 15.504 11.805 -13.532 1.00 83.94 169 TYR A C 1
ATOM 1275 O O . TYR A 1 169 ? 15.947 11.005 -12.719 1.00 83.94 169 TYR A O 1
ATOM 1283 N N . ALA A 1 170 ? 16.103 11.999 -14.714 1.00 84.81 170 ALA A N 1
ATOM 1284 C CA . ALA A 1 170 ? 17.247 11.211 -15.191 1.00 84.81 170 ALA A CA 1
ATOM 1285 C C . ALA A 1 170 ? 18.425 11.184 -14.198 1.00 84.81 170 ALA A C 1
ATOM 1287 O O . ALA A 1 170 ? 19.129 10.180 -14.089 1.00 84.81 170 ALA A O 1
ATOM 1288 N N . HIS A 1 171 ? 18.591 12.263 -13.428 1.00 85.12 171 HIS A N 1
ATOM 1289 C CA . HIS A 1 171 ? 19.604 12.386 -12.382 1.00 85.12 171 HIS A CA 1
ATOM 1290 C C . HIS A 1 171 ? 19.431 11.403 -11.209 1.00 85.12 171 HIS A C 1
ATOM 1292 O O . HIS A 1 171 ? 20.384 11.236 -10.464 1.00 85.12 171 HIS A O 1
ATOM 1298 N N . LEU A 1 172 ? 18.265 10.761 -11.061 1.00 86.44 172 LEU A N 1
ATOM 1299 C CA . LEU A 1 172 ? 17.965 9.779 -10.009 1.00 86.44 172 LEU A CA 1
ATOM 1300 C C . LEU A 1 172 ? 18.159 8.321 -10.457 1.00 86.44 172 LEU A C 1
ATOM 1302 O O . LEU A 1 172 ? 17.900 7.402 -9.681 1.00 86.44 172 LEU A O 1
ATOM 1306 N N . SER A 1 173 ? 18.549 8.072 -11.714 1.00 85.62 173 SER A N 1
ATOM 1307 C CA . SER A 1 173 ? 18.632 6.709 -12.271 1.00 85.62 173 SER A CA 1
ATOM 1308 C C . SER A 1 173 ? 19.576 5.808 -11.467 1.00 85.62 173 SER A C 1
ATOM 1310 O O . SER A 1 173 ? 19.232 4.667 -11.156 1.00 85.62 173 SER A O 1
ATOM 1312 N N . ALA A 1 174 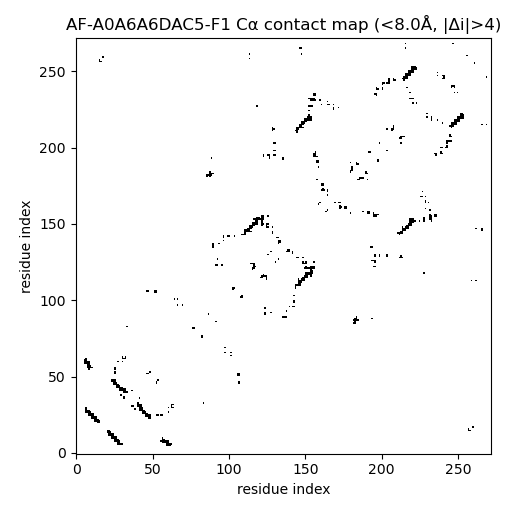? 20.735 6.333 -11.057 1.00 85.06 174 ALA A N 1
ATOM 1313 C CA . ALA A 1 174 ? 21.716 5.577 -10.282 1.00 85.06 174 ALA A CA 1
ATOM 1314 C C . ALA A 1 174 ? 21.206 5.254 -8.867 1.00 85.06 174 ALA A C 1
ATOM 1316 O O . ALA A 1 174 ? 21.372 4.134 -8.375 1.00 85.06 174 ALA A O 1
ATOM 1317 N N . GLU A 1 175 ? 20.548 6.215 -8.222 1.00 86.44 175 GLU A N 1
ATOM 1318 C CA . GLU A 1 175 ? 19.913 6.057 -6.919 1.00 86.44 175 GLU A CA 1
ATOM 1319 C C . GLU A 1 175 ? 18.805 5.007 -6.989 1.00 86.44 175 GLU A C 1
ATOM 1321 O O . GLU A 1 175 ? 18.756 4.110 -6.146 1.00 86.44 175 GLU A O 1
ATOM 1326 N N . TYR A 1 176 ? 17.962 5.054 -8.022 1.00 86.06 176 TYR A N 1
ATOM 1327 C CA . TYR A 1 176 ? 16.904 4.071 -8.225 1.00 86.06 176 TYR A CA 1
ATOM 1328 C C . TYR A 1 176 ? 17.436 2.673 -8.528 1.00 86.06 176 TYR A C 1
ATOM 1330 O O . TYR A 1 176 ? 16.914 1.708 -7.971 1.00 86.06 176 TYR A O 1
ATOM 1338 N N . ALA A 1 177 ? 18.490 2.545 -9.335 1.00 85.38 177 ALA A N 1
ATOM 1339 C CA . ALA A 1 177 ? 19.144 1.261 -9.574 1.00 85.38 177 ALA A CA 1
ATOM 1340 C C . ALA A 1 177 ? 19.718 0.673 -8.273 1.00 85.38 177 ALA A C 1
ATOM 1342 O O . ALA A 1 177 ? 19.546 -0.514 -7.993 1.00 85.38 177 ALA A O 1
ATOM 1343 N N . SER A 1 178 ? 20.335 1.507 -7.429 1.00 84.50 178 SER A N 1
ATOM 1344 C CA . SER A 1 178 ? 20.840 1.091 -6.115 1.00 84.50 178 SER A CA 1
ATOM 1345 C C . SER A 1 178 ? 19.715 0.657 -5.171 1.00 84.50 178 SER A C 1
ATOM 1347 O O . SER A 1 178 ? 19.802 -0.406 -4.552 1.00 84.50 178 SER A O 1
ATOM 1349 N N . LEU A 1 179 ? 18.633 1.439 -5.086 1.00 82.56 179 LEU A N 1
ATOM 1350 C CA . LEU A 1 179 ? 17.464 1.117 -4.264 1.00 82.56 179 LEU A CA 1
ATOM 1351 C C . LEU A 1 179 ? 16.806 -0.193 -4.711 1.00 82.56 179 LEU A C 1
ATOM 1353 O O . LEU A 1 179 ? 16.491 -1.040 -3.874 1.00 82.56 179 LEU A O 1
ATOM 1357 N N . GLN A 1 180 ? 16.646 -0.397 -6.019 1.00 84.69 180 GLN A N 1
ATOM 1358 C CA . GLN A 1 180 ? 16.089 -1.634 -6.560 1.00 84.69 180 GLN A CA 1
ATOM 1359 C C . GLN A 1 180 ? 17.022 -2.826 -6.345 1.00 84.69 180 GLN A C 1
ATOM 1361 O O . GLN A 1 180 ? 16.563 -3.876 -5.903 1.00 84.69 180 GLN A O 1
ATOM 1366 N N . GLY A 1 181 ? 18.333 -2.655 -6.533 1.00 85.06 181 GLY A N 1
ATOM 1367 C CA . GLY A 1 181 ? 19.329 -3.689 -6.248 1.00 85.06 181 GLY A CA 1
ATOM 1368 C C . GLY A 1 181 ? 19.321 -4.149 -4.786 1.00 85.06 181 GLY A C 1
ATOM 1369 O O . GLY A 1 181 ? 19.465 -5.342 -4.500 1.00 85.06 181 GLY A O 1
ATOM 1370 N N . GLN A 1 182 ? 19.109 -3.217 -3.853 1.00 83.12 182 GLN A N 1
ATOM 1371 C CA . GLN A 1 182 ? 18.965 -3.521 -2.428 1.00 83.12 182 GLN A CA 1
ATOM 1372 C C . GLN A 1 182 ? 17.639 -4.229 -2.129 1.00 83.12 182 GLN A C 1
ATOM 1374 O O . GLN A 1 182 ? 17.642 -5.233 -1.420 1.00 83.12 182 GLN A O 1
ATOM 1379 N N . ALA A 1 183 ? 16.528 -3.744 -2.691 1.00 83.19 183 ALA A N 1
ATOM 1380 C CA . ALA A 1 183 ? 15.193 -4.245 -2.381 1.00 83.19 183 ALA A CA 1
ATOM 1381 C C . ALA A 1 183 ? 14.833 -5.557 -3.099 1.00 83.19 183 ALA A C 1
ATOM 1383 O O . ALA A 1 183 ? 14.143 -6.386 -2.516 1.00 83.19 183 ALA A O 1
ATOM 1384 N N . PHE A 1 184 ? 15.283 -5.772 -4.334 1.00 85.44 184 PHE A N 1
ATOM 1385 C CA . PHE A 1 184 ? 14.877 -6.895 -5.194 1.00 85.44 184 PHE A CA 1
ATOM 1386 C C . PHE A 1 184 ? 16.047 -7.801 -5.603 1.00 85.44 184 PHE A C 1
ATOM 1388 O O . PHE A 1 184 ? 15.830 -8.867 -6.171 1.00 85.44 184 PHE A O 1
ATOM 1395 N N . GLY A 1 185 ? 17.284 -7.422 -5.273 1.00 86.38 185 GLY A N 1
ATOM 1396 C CA . GLY A 1 185 ? 18.486 -8.103 -5.749 1.00 86.38 185 GLY A CA 1
ATOM 1397 C C . GLY A 1 185 ? 19.041 -7.491 -7.028 1.00 86.38 185 GLY A C 1
ATOM 1398 O O . GLY A 1 185 ? 18.402 -6.672 -7.673 1.00 86.38 185 GLY A O 1
ATOM 1399 N N . THR A 1 186 ? 20.266 -7.868 -7.383 1.00 85.88 186 THR A N 1
ATOM 1400 C CA . THR A 1 186 ? 21.003 -7.276 -8.513 1.00 85.88 186 THR A CA 1
ATOM 1401 C C . THR A 1 186 ? 20.609 -7.845 -9.877 1.00 85.88 186 THR A C 1
ATOM 1403 O O . THR A 1 186 ? 21.130 -7.394 -10.890 1.00 85.88 186 THR A O 1
ATOM 1406 N N . ASP A 1 187 ? 19.739 -8.854 -9.916 1.00 86.31 187 ASP A N 1
ATOM 1407 C CA . ASP A 1 187 ? 19.211 -9.418 -11.156 1.00 86.31 187 ASP A CA 1
ATOM 1408 C C . ASP A 1 187 ? 17.965 -8.637 -11.596 1.00 86.31 187 ASP A C 1
ATOM 1410 O O . ASP A 1 187 ? 16.864 -8.875 -11.099 1.00 86.31 187 ASP A O 1
ATOM 1414 N N . GLU A 1 188 ? 18.140 -7.703 -12.536 1.00 83.25 188 GLU A N 1
ATOM 1415 C CA . GLU A 1 188 ? 17.043 -6.878 -13.063 1.00 83.25 188 GLU A CA 1
ATOM 1416 C C . GLU A 1 188 ? 15.930 -7.709 -13.717 1.00 83.25 188 GLU A C 1
ATOM 1418 O O . GLU A 1 188 ? 14.768 -7.297 -13.724 1.00 83.25 188 GLU A O 1
ATOM 1423 N N . SER A 1 189 ? 16.247 -8.901 -14.239 1.00 81.44 189 SER A N 1
ATOM 1424 C CA . SER A 1 189 ? 15.242 -9.758 -14.876 1.00 81.44 189 SER A CA 1
ATOM 1425 C C . SER A 1 189 ? 14.196 -10.264 -13.875 1.00 81.44 189 SER A C 1
ATOM 1427 O O . SER A 1 189 ? 13.036 -10.470 -14.238 1.00 81.44 189 SER A O 1
ATOM 1429 N N . ALA A 1 190 ? 14.573 -10.368 -12.597 1.00 77.88 190 ALA A N 1
ATOM 1430 C CA . ALA A 1 190 ? 13.686 -10.745 -11.505 1.00 77.88 190 ALA A CA 1
ATOM 1431 C C . ALA A 1 190 ? 12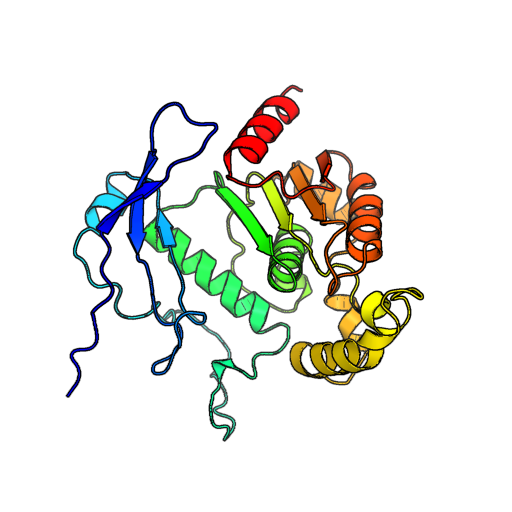.815 -9.581 -11.002 1.00 77.88 190 ALA A C 1
ATOM 1433 O O . ALA A 1 190 ? 11.837 -9.803 -10.288 1.00 77.88 190 ALA A O 1
ATOM 1434 N N . TRP A 1 191 ? 13.118 -8.331 -11.370 1.00 83.12 191 TRP A N 1
ATOM 1435 C CA . TRP A 1 191 ? 12.329 -7.179 -10.921 1.00 83.12 191 TRP A CA 1
ATOM 1436 C C . TRP A 1 191 ? 10.945 -7.169 -11.561 1.00 83.12 191 TRP A C 1
ATOM 1438 O O . TRP A 1 191 ? 9.985 -6.740 -10.926 1.00 83.12 191 TRP A O 1
ATOM 1448 N N . ALA A 1 192 ? 10.822 -7.707 -12.780 1.00 79.56 192 ALA A N 1
ATOM 1449 C CA . ALA A 1 192 ? 9.581 -7.727 -13.547 1.00 79.56 192 ALA A CA 1
ATOM 1450 C C . ALA A 1 192 ? 8.405 -8.369 -12.796 1.00 79.56 192 ALA A C 1
ATOM 1452 O O . ALA A 1 192 ? 7.286 -7.854 -12.825 1.00 79.56 192 ALA A O 1
ATOM 1453 N N . SER A 1 193 ? 8.660 -9.464 -12.074 1.00 77.94 193 SER A N 1
ATOM 1454 C CA . SER A 1 193 ? 7.627 -10.165 -11.307 1.00 77.94 193 SER A CA 1
ATOM 1455 C C . SER A 1 193 ? 7.120 -9.371 -10.104 1.00 77.94 193 SER A C 1
ATOM 1457 O O . SER A 1 193 ? 6.036 -9.671 -9.607 1.00 77.94 193 SER A O 1
ATOM 1459 N N . ALA A 1 194 ? 7.868 -8.359 -9.660 1.00 81.69 194 ALA A N 1
ATOM 1460 C CA . ALA A 1 194 ? 7.538 -7.513 -8.524 1.00 81.69 194 ALA A CA 1
ATOM 1461 C C . ALA A 1 194 ? 6.836 -6.200 -8.919 1.00 81.69 194 ALA A C 1
ATOM 1463 O O . ALA A 1 194 ? 6.637 -5.336 -8.071 1.00 81.69 194 ALA A O 1
ATOM 1464 N N . ILE A 1 195 ? 6.462 -6.007 -10.182 1.00 83.38 195 ILE A N 1
ATOM 1465 C CA . ILE A 1 195 ? 5.916 -4.731 -10.651 1.00 83.38 195 ILE A CA 1
ATOM 1466 C C . ILE A 1 195 ? 4.390 -4.698 -10.511 1.00 83.38 195 ILE A C 1
ATOM 1468 O O . ILE A 1 195 ? 3.717 -5.470 -11.201 1.00 83.38 195 ILE A O 1
ATOM 1472 N N . PRO A 1 196 ? 3.821 -3.752 -9.736 1.00 84.50 196 PRO A N 1
ATOM 1473 C CA . PRO A 1 196 ? 2.375 -3.589 -9.662 1.00 84.50 196 PRO A CA 1
ATOM 1474 C C . PRO A 1 196 ? 1.720 -3.364 -11.027 1.00 84.50 196 PRO A C 1
ATOM 1476 O O . PRO A 1 196 ? 0.694 -3.956 -11.308 1.00 84.50 196 PRO A O 1
ATOM 1479 N N . ALA A 1 197 ? 2.299 -2.551 -11.912 1.00 85.69 197 ALA A N 1
ATOM 1480 C CA . ALA A 1 197 ? 1.697 -2.226 -13.208 1.00 85.69 197 ALA A CA 1
ATOM 1481 C C . ALA A 1 197 ? 1.745 -3.360 -14.259 1.00 85.69 197 ALA A C 1
ATOM 1483 O O . ALA A 1 197 ? 1.190 -3.189 -15.346 1.00 85.69 197 ALA A O 1
ATOM 1484 N N . LEU A 1 198 ? 2.369 -4.513 -13.973 1.00 85.69 198 LEU A N 1
ATOM 1485 C CA . LEU A 1 198 ? 2.480 -5.638 -14.919 1.00 85.69 198 LEU A CA 1
ATOM 1486 C C . LEU A 1 198 ? 1.514 -6.808 -14.645 1.00 85.69 198 LEU A C 1
ATOM 1488 O O . LEU A 1 198 ? 1.688 -7.886 -15.212 1.00 85.69 198 LEU A O 1
ATOM 1492 N N . PHE A 1 199 ? 0.460 -6.621 -13.842 1.00 88.88 199 PHE A N 1
ATOM 1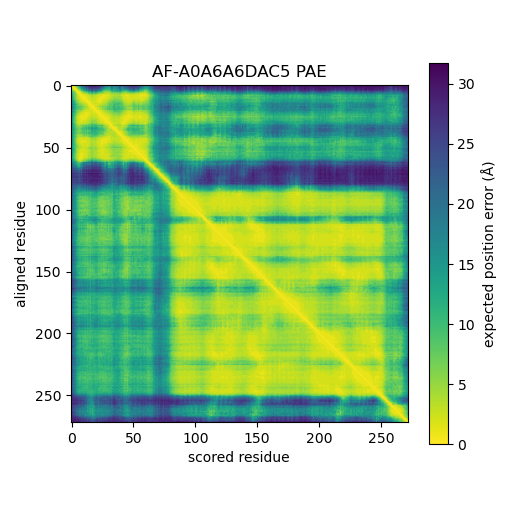493 C CA . PHE A 1 199 ? -0.554 -7.667 -13.627 1.00 88.88 199 PHE A CA 1
ATOM 1494 C C . PHE A 1 199 ? -1.313 -8.037 -14.917 1.00 88.88 199 PHE A C 1
ATOM 1496 O O . PHE A 1 199 ? -1.469 -7.214 -15.825 1.00 88.88 199 PHE A O 1
ATOM 1503 N N . ASP A 1 200 ? -1.859 -9.254 -15.002 1.00 90.38 200 ASP A N 1
ATOM 1504 C CA . ASP A 1 200 ? -2.790 -9.648 -16.071 1.00 90.38 200 ASP A CA 1
ATOM 1505 C C . ASP A 1 200 ? -4.202 -9.110 -15.785 1.00 90.38 200 ASP A C 1
ATOM 1507 O O . ASP A 1 200 ? -4.883 -9.558 -14.863 1.00 90.38 200 ASP A O 1
ATOM 1511 N N . ALA A 1 201 ? -4.666 -8.159 -16.601 1.00 91.69 201 ALA A N 1
ATOM 1512 C CA . ALA A 1 201 ? -5.961 -7.508 -16.416 1.00 91.69 201 ALA A CA 1
ATOM 1513 C C . ALA A 1 201 ? -7.154 -8.479 -16.426 1.00 91.69 201 ALA A C 1
ATOM 1515 O O . ALA A 1 201 ? -8.138 -8.231 -15.732 1.00 91.69 201 ALA A O 1
ATOM 1516 N N . ARG A 1 202 ? -7.076 -9.599 -17.159 1.00 91.62 202 ARG A N 1
ATOM 1517 C CA . ARG A 1 202 ? -8.154 -10.604 -17.192 1.00 91.62 202 ARG A CA 1
ATOM 1518 C C . ARG A 1 202 ? -8.215 -11.407 -15.901 1.00 91.62 202 ARG A C 1
ATOM 1520 O O . ARG A 1 202 ? -9.306 -11.732 -15.436 1.00 91.62 202 ARG A O 1
ATOM 1527 N N . VAL A 1 203 ? -7.054 -11.710 -15.321 1.00 92.50 203 VAL A N 1
ATOM 1528 C CA . VAL A 1 203 ? -6.971 -12.365 -14.009 1.00 92.50 203 VAL A CA 1
ATOM 1529 C C . VAL A 1 203 ? -7.593 -11.457 -12.949 1.00 92.50 203 VAL A C 1
ATOM 1531 O O . VAL A 1 203 ? -8.437 -11.910 -12.176 1.00 92.50 203 VAL A O 1
ATOM 1534 N N . ILE A 1 204 ? -7.268 -10.160 -12.975 1.00 93.81 204 ILE A N 1
ATOM 1535 C CA . ILE A 1 204 ? -7.817 -9.199 -12.007 1.00 93.81 204 ILE A CA 1
ATOM 1536 C C . ILE A 1 204 ? -9.304 -8.954 -12.224 1.00 93.81 204 ILE A C 1
ATOM 1538 O O . ILE A 1 204 ? -10.043 -8.924 -11.249 1.00 93.81 204 ILE A O 1
ATOM 1542 N N . GLU A 1 205 ? -9.788 -8.906 -13.466 1.00 94.19 205 GLU A N 1
ATOM 1543 C CA . GLU A 1 205 ? -11.230 -8.870 -13.741 1.00 94.19 205 GLU A CA 1
ATOM 1544 C C . GLU A 1 205 ? -11.950 -10.066 -13.090 1.00 94.19 205 GLU A C 1
ATOM 1546 O O . GLU A 1 205 ? -13.007 -9.909 -12.475 1.00 94.19 205 GLU A O 1
ATOM 1551 N N . GLY A 1 206 ? -11.369 -11.267 -13.190 1.00 93.31 206 GLY A N 1
ATOM 1552 C CA . GLY A 1 206 ? -11.871 -12.454 -12.503 1.00 93.31 206 GLY A CA 1
ATOM 1553 C C . GLY A 1 206 ? -11.898 -12.281 -10.983 1.00 93.31 206 GLY A C 1
ATOM 1554 O O . GLY A 1 206 ? -12.907 -12.592 -10.353 1.00 93.31 206 GLY A O 1
ATOM 1555 N N . HIS A 1 207 ? -10.826 -11.738 -10.401 1.00 93.31 207 HIS A N 1
ATOM 1556 C CA . HIS A 1 207 ? -10.725 -11.483 -8.962 1.00 93.31 207 HIS A CA 1
ATOM 1557 C C . HIS A 1 207 ? -11.731 -10.440 -8.468 1.00 93.31 207 HIS A C 1
ATOM 1559 O O . HIS A 1 207 ? -12.360 -10.664 -7.436 1.00 93.31 207 HIS A O 1
ATOM 1565 N N . VAL A 1 208 ? -11.949 -9.353 -9.210 1.00 92.75 208 VAL A N 1
ATOM 1566 C CA . VAL A 1 208 ? -12.945 -8.325 -8.874 1.00 92.75 208 VAL A CA 1
ATOM 1567 C C . VAL A 1 208 ? -14.350 -8.934 -8.810 1.00 92.75 208 VAL A C 1
ATOM 1569 O O . VAL A 1 208 ? -15.085 -8.688 -7.855 1.00 92.75 208 VAL A O 1
ATOM 1572 N N . LYS A 1 209 ? -14.715 -9.801 -9.768 1.00 92.50 209 LYS A N 1
ATOM 1573 C CA . LYS A 1 209 ? -16.036 -10.466 -9.803 1.00 92.50 209 LYS A CA 1
ATOM 1574 C C . LYS A 1 209 ? -16.311 -11.346 -8.586 1.00 92.50 209 LYS A C 1
ATOM 1576 O O . LYS A 1 209 ? -17.462 -11.464 -8.178 1.00 92.50 209 LYS A O 1
ATOM 1581 N N . VAL A 1 210 ? -15.275 -11.965 -8.020 1.00 92.44 210 VAL A N 1
ATOM 1582 C CA . VAL A 1 210 ? -15.391 -12.861 -6.854 1.00 92.44 210 VAL A CA 1
ATOM 1583 C C . VAL A 1 210 ? -14.963 -12.199 -5.540 1.00 92.44 210 VAL A C 1
ATOM 1585 O O . VAL A 1 210 ? -14.792 -12.894 -4.542 1.00 92.44 210 VAL A O 1
ATOM 1588 N N . GLY A 1 211 ? -14.765 -10.875 -5.529 1.00 89.19 211 GLY A N 1
ATOM 1589 C CA . GLY A 1 211 ? -14.406 -10.121 -4.323 1.00 89.19 211 GLY A CA 1
ATOM 1590 C C . GLY A 1 211 ? -12.997 -10.401 -3.786 1.00 89.19 211 GLY A C 1
ATOM 1591 O O . GLY A 1 211 ? -12.768 -10.286 -2.588 1.00 89.19 211 GLY A O 1
ATOM 1592 N N . LYS A 1 212 ? -12.057 -10.796 -4.652 1.00 90.50 212 LYS A N 1
ATOM 1593 C CA . LYS A 1 212 ? -10.633 -11.024 -4.328 1.00 90.50 212 LYS A CA 1
ATOM 1594 C C . LYS A 1 212 ? -9.705 -9.882 -4.759 1.00 90.50 212 LYS A C 1
ATOM 1596 O O . LYS A 1 212 ? -8.507 -9.960 -4.516 1.00 90.50 212 LYS A O 1
ATOM 1601 N N . ALA A 1 213 ? -10.244 -8.857 -5.412 1.00 92.06 213 ALA A N 1
ATOM 1602 C CA . ALA A 1 213 ? -9.553 -7.616 -5.743 1.00 92.06 213 ALA A CA 1
ATOM 1603 C C . ALA A 1 213 ? -10.515 -6.433 -5.529 1.00 92.06 213 ALA A C 1
ATOM 1605 O O . ALA A 1 213 ? -11.729 -6.608 -5.707 1.00 92.06 213 ALA A O 1
ATOM 1606 N N . PRO A 1 214 ? -10.010 -5.252 -5.127 1.00 91.56 214 PRO A N 1
ATOM 1607 C CA . PRO A 1 214 ? -10.855 -4.117 -4.795 1.00 91.56 214 PRO A CA 1
ATOM 1608 C C . PRO A 1 214 ? -11.568 -3.590 -6.040 1.00 91.56 214 PRO A C 1
ATOM 1610 O O . PRO A 1 214 ? -11.015 -3.570 -7.139 1.00 91.56 214 PRO A O 1
ATOM 1613 N N . LYS A 1 215 ? -12.795 -3.098 -5.852 1.00 90.94 215 LYS A N 1
ATOM 1614 C CA . LYS A 1 215 ? -13.542 -2.413 -6.917 1.00 90.94 215 LYS A CA 1
ATOM 1615 C C . LYS A 1 215 ? -13.062 -0.981 -7.144 1.00 90.94 215 LYS A C 1
ATOM 1617 O O . LYS A 1 215 ? -13.359 -0.422 -8.191 1.00 90.94 215 LYS A O 1
ATOM 1622 N N . LEU A 1 216 ? -12.347 -0.387 -6.188 1.00 92.12 216 LEU A N 1
ATOM 1623 C CA . LEU A 1 216 ? -11.821 0.973 -6.275 1.00 92.12 216 LEU A CA 1
ATOM 1624 C C . LEU A 1 216 ? -10.303 0.976 -6.096 1.00 92.12 216 LEU A C 1
ATOM 1626 O O . LEU A 1 216 ? -9.788 0.531 -5.066 1.00 92.12 216 LEU A O 1
ATOM 1630 N N . VAL A 1 217 ? -9.609 1.540 -7.080 1.00 92.38 217 VAL A N 1
ATOM 1631 C CA . VAL A 1 217 ? -8.181 1.849 -7.021 1.00 92.38 217 VAL A CA 1
ATOM 1632 C C . VAL A 1 217 ? -8.002 3.346 -7.198 1.00 92.38 217 VAL A C 1
ATOM 1634 O O . VAL A 1 217 ? -8.442 3.933 -8.185 1.00 92.38 217 VAL A O 1
ATOM 1637 N N . LEU A 1 218 ? -7.325 3.960 -6.240 1.00 91.62 218 LEU A N 1
ATOM 1638 C CA . LEU A 1 218 ? -7.019 5.373 -6.253 1.00 91.62 218 LEU A CA 1
ATOM 1639 C C . LEU A 1 218 ? -5.524 5.600 -6.421 1.00 91.62 218 LEU A C 1
ATOM 1641 O O . LEU A 1 218 ? -4.704 4.995 -5.729 1.00 91.62 218 LEU A O 1
ATOM 1645 N N . ILE A 1 219 ? -5.174 6.492 -7.338 1.00 91.56 219 ILE A N 1
ATOM 1646 C CA . ILE A 1 219 ? -3.795 6.839 -7.653 1.00 91.56 219 ILE A CA 1
ATOM 1647 C C . ILE A 1 219 ? -3.643 8.339 -7.442 1.00 91.56 219 ILE A C 1
ATOM 1649 O O . ILE A 1 219 ? -4.156 9.149 -8.214 1.00 91.56 219 ILE A O 1
ATOM 1653 N N . ASN A 1 220 ? -2.933 8.709 -6.385 1.00 88.62 220 ASN A N 1
ATOM 1654 C CA . ASN A 1 220 ? -2.598 10.093 -6.103 1.00 88.62 220 ASN A CA 1
ATOM 1655 C C . ASN A 1 220 ? -1.125 10.331 -6.419 1.00 88.62 220 ASN A C 1
ATOM 1657 O O . ASN A 1 220 ? -0.266 9.566 -5.980 1.00 88.62 220 ASN A O 1
ATOM 1661 N N . GLN A 1 221 ? -0.844 11.378 -7.187 1.00 86.25 221 GLN A N 1
ATOM 1662 C CA . GLN A 1 221 ? 0.519 11.767 -7.524 1.00 86.25 221 GLN A CA 1
ATOM 1663 C C . GLN A 1 221 ? 0.628 13.290 -7.519 1.00 86.25 221 GLN A C 1
ATOM 1665 O O . GLN A 1 221 ? -0.036 13.951 -8.313 1.00 86.25 221 GLN A O 1
ATOM 1670 N N . SER A 1 222 ? 1.482 13.834 -6.656 1.00 84.31 222 SER A N 1
ATOM 1671 C CA . SER A 1 222 ? 1.750 15.270 -6.588 1.00 84.31 222 SER A CA 1
ATOM 1672 C C . SER A 1 222 ? 2.610 15.736 -7.762 1.00 84.31 222 SER A C 1
ATOM 1674 O O . SER A 1 222 ? 3.642 15.137 -8.062 1.00 84.31 222 SER A O 1
ATOM 1676 N N . THR A 1 223 ? 2.233 16.860 -8.377 1.00 82.12 223 THR A N 1
ATOM 1677 C CA . THR A 1 223 ? 3.064 17.552 -9.379 1.00 82.12 223 THR A CA 1
ATOM 1678 C C . THR A 1 223 ? 4.308 18.211 -8.782 1.00 82.12 223 THR A C 1
ATOM 1680 O O . THR A 1 223 ? 5.201 18.610 -9.522 1.00 82.12 223 THR A O 1
ATOM 1683 N N . GLU A 1 224 ? 4.366 18.349 -7.456 1.00 81.50 224 GLU A N 1
ATOM 1684 C CA . GLU A 1 224 ? 5.524 18.879 -6.726 1.00 81.50 224 GLU A CA 1
ATOM 1685 C C . GLU A 1 224 ? 6.482 17.770 -6.254 1.00 81.50 224 GLU A C 1
ATOM 1687 O O . GLU A 1 224 ? 7.490 18.060 -5.609 1.00 81.50 224 GLU A O 1
ATOM 1692 N N . ASP A 1 225 ? 6.188 16.496 -6.551 1.00 79.38 225 ASP A N 1
ATOM 1693 C CA . ASP A 1 225 ? 7.050 15.383 -6.157 1.00 79.38 225 ASP A CA 1
ATOM 1694 C C . ASP A 1 225 ? 8.356 15.373 -6.969 1.00 79.38 225 ASP A C 1
ATOM 1696 O O . ASP A 1 225 ? 8.372 15.221 -8.194 1.00 79.38 225 ASP A O 1
ATOM 1700 N N . GLN A 1 226 ? 9.472 15.534 -6.259 1.00 82.62 226 GLN A N 1
ATOM 1701 C CA . GLN A 1 226 ? 10.816 15.582 -6.838 1.00 82.62 226 GLN A CA 1
ATOM 1702 C C . GLN A 1 226 ? 11.489 14.210 -6.917 1.00 82.62 226 GLN A C 1
ATOM 1704 O O . GLN A 1 226 ? 12.559 14.092 -7.507 1.00 82.62 226 GLN A O 1
ATOM 1709 N N . LEU A 1 227 ? 10.892 13.181 -6.317 1.00 83.19 227 LEU A N 1
ATOM 1710 C CA . LEU A 1 227 ? 11.469 11.847 -6.231 1.00 83.19 227 LEU A CA 1
ATOM 1711 C C . LEU A 1 227 ? 10.762 10.891 -7.181 1.00 83.19 227 LEU A C 1
ATOM 1713 O O . LEU A 1 227 ? 11.433 10.190 -7.934 1.00 83.19 227 LEU A O 1
ATOM 1717 N N . VAL A 1 228 ? 9.431 10.857 -7.170 1.00 85.69 228 VAL A N 1
ATOM 1718 C CA . VAL A 1 228 ? 8.641 9.879 -7.923 1.00 85.69 228 VAL A CA 1
ATOM 1719 C C . VAL A 1 228 ? 8.169 10.471 -9.251 1.00 85.69 228 VAL A C 1
ATOM 1721 O O . VAL A 1 228 ? 7.387 11.422 -9.245 1.00 85.69 228 VAL A O 1
ATOM 1724 N N . PRO A 1 229 ? 8.580 9.908 -10.401 1.00 88.00 229 PRO A N 1
ATOM 1725 C CA . PRO A 1 229 ? 8.160 10.432 -11.692 1.00 88.00 229 PRO A CA 1
ATOM 1726 C C . PRO A 1 229 ? 6.677 10.173 -11.976 1.00 88.00 229 PRO A C 1
ATOM 1728 O O . PRO A 1 229 ? 6.139 9.101 -11.689 1.00 88.00 229 PRO A O 1
ATOM 1731 N N . MET A 1 230 ? 6.037 11.125 -12.661 1.00 87.81 230 MET A N 1
ATOM 1732 C CA . MET A 1 230 ? 4.617 11.054 -13.045 1.00 87.81 230 MET A CA 1
ATOM 1733 C C . MET A 1 230 ? 4.255 9.808 -13.864 1.00 87.81 230 MET A C 1
ATOM 1735 O O . MET A 1 230 ? 3.125 9.316 -13.783 1.00 87.81 230 MET A O 1
ATOM 1739 N N . ASN A 1 231 ? 5.218 9.265 -14.616 1.00 88.62 231 ASN A N 1
ATOM 1740 C CA . ASN A 1 231 ? 5.009 8.089 -15.455 1.00 88.62 231 ASN A CA 1
ATOM 1741 C C . ASN A 1 231 ? 4.622 6.833 -14.649 1.00 88.62 231 ASN A C 1
ATOM 1743 O O . ASN A 1 231 ? 4.014 5.921 -15.203 1.00 88.62 231 ASN A O 1
ATOM 1747 N N . GLN A 1 232 ? 4.930 6.783 -13.348 1.00 92.38 232 GLN A N 1
ATOM 1748 C CA . GLN A 1 232 ? 4.545 5.679 -12.474 1.00 92.38 232 GLN A CA 1
ATOM 1749 C C . GLN A 1 232 ? 3.022 5.614 -12.364 1.00 92.38 232 GLN A C 1
ATOM 1751 O O . GLN A 1 232 ? 2.410 4.584 -12.661 1.00 92.38 232 GLN A O 1
ATOM 1756 N N . ALA A 1 233 ? 2.406 6.737 -11.987 1.00 91.56 233 ALA A N 1
ATOM 1757 C CA . ALA A 1 233 ? 0.962 6.860 -11.854 1.00 91.56 233 ALA A CA 1
ATOM 1758 C C . ALA A 1 233 ? 0.246 6.602 -13.188 1.00 91.56 233 ALA A C 1
ATOM 1760 O O . ALA A 1 233 ? -0.740 5.871 -13.220 1.00 91.56 233 ALA A O 1
ATOM 1761 N N . GLU A 1 234 ? 0.773 7.142 -14.290 1.00 91.50 234 GLU A N 1
ATOM 1762 C CA . GLU A 1 234 ? 0.214 6.966 -15.640 1.00 91.50 234 GLU A CA 1
ATOM 1763 C C . GLU A 1 234 ? 0.157 5.502 -16.068 1.00 91.50 234 GLU A C 1
ATOM 1765 O O . GLU A 1 234 ? -0.857 5.040 -16.592 1.00 91.50 234 GLU A O 1
ATOM 1770 N N . ARG A 1 235 ? 1.237 4.754 -15.832 1.00 91.56 235 ARG A N 1
ATOM 1771 C CA . ARG A 1 235 ? 1.327 3.347 -16.233 1.00 91.56 235 ARG A CA 1
ATOM 1772 C C . ARG A 1 235 ? 0.375 2.470 -15.431 1.00 91.56 235 ARG A C 1
ATOM 1774 O O . ARG A 1 235 ? -0.333 1.652 -16.024 1.00 91.56 235 ARG A O 1
ATOM 1781 N N . LEU A 1 236 ? 0.310 2.662 -14.111 1.00 93.88 236 LEU A N 1
ATOM 1782 C CA . LEU A 1 236 ? -0.643 1.924 -13.284 1.00 93.88 236 LEU A CA 1
ATOM 1783 C C . LEU A 1 236 ? -2.086 2.283 -13.646 1.00 93.88 236 LEU A C 1
ATOM 1785 O O . LEU A 1 236 ? -2.915 1.383 -13.767 1.00 93.88 236 LEU A O 1
ATOM 1789 N N . GLU A 1 237 ? -2.387 3.567 -13.852 1.00 94.38 237 GLU A N 1
ATOM 1790 C CA . GLU A 1 237 ? -3.714 4.036 -14.256 1.00 94.38 237 GLU A CA 1
ATOM 1791 C C . GLU A 1 237 ? -4.145 3.390 -15.575 1.00 94.38 237 GLU A C 1
ATOM 1793 O O . GLU A 1 237 ? -5.227 2.805 -15.652 1.00 94.38 237 GLU A O 1
ATOM 1798 N N . ALA A 1 238 ? -3.291 3.455 -16.600 1.00 93.25 238 ALA A N 1
ATOM 1799 C CA . ALA A 1 238 ? -3.576 2.899 -17.916 1.00 93.25 238 ALA A CA 1
ATOM 1800 C C . ALA A 1 238 ? -3.850 1.391 -17.849 1.00 93.25 238 ALA A C 1
ATOM 1802 O O . ALA A 1 238 ? -4.804 0.908 -18.463 1.00 93.25 238 ALA A O 1
ATOM 1803 N N . ARG A 1 239 ? -3.057 0.643 -17.067 1.00 93.12 239 ARG A N 1
ATOM 1804 C CA . ARG A 1 239 ? -3.273 -0.797 -16.869 1.00 93.12 239 ARG A CA 1
ATOM 1805 C C . ARG A 1 239 ? -4.576 -1.076 -16.121 1.00 93.12 239 ARG A C 1
ATOM 1807 O O . ARG A 1 239 ? -5.349 -1.941 -16.529 1.00 93.12 239 ARG A O 1
ATOM 1814 N N . SER A 1 240 ? -4.825 -0.322 -15.056 1.00 93.50 240 SER A N 1
ATOM 1815 C CA . SER A 1 240 ? -5.979 -0.470 -14.165 1.00 93.50 240 SER A CA 1
ATOM 1816 C C . SER A 1 240 ? -7.299 -0.169 -14.870 1.00 93.50 240 SER A C 1
ATOM 1818 O O . SER A 1 240 ? -8.251 -0.931 -14.732 1.00 93.50 240 SER A O 1
ATOM 1820 N N . LYS A 1 241 ? -7.350 0.864 -15.718 1.00 93.31 241 LYS A N 1
ATOM 1821 C CA . LYS A 1 241 ? -8.532 1.185 -16.538 1.00 93.31 241 LYS A CA 1
ATOM 1822 C C . LYS A 1 241 ? -8.900 0.081 -17.538 1.00 93.31 241 LYS A C 1
ATOM 1824 O O . LYS A 1 241 ? -10.021 0.057 -18.036 1.00 93.31 241 LYS A O 1
ATOM 1829 N N . GLY A 1 242 ? -7.979 -0.841 -17.826 1.00 92.12 242 GLY A N 1
ATOM 1830 C CA . GLY A 1 242 ? -8.240 -2.025 -18.644 1.00 92.12 242 GLY A CA 1
ATOM 1831 C C . GLY A 1 242 ? -8.995 -3.151 -17.924 1.00 92.12 242 GLY A C 1
ATOM 1832 O O . GLY A 1 242 ? -9.396 -4.112 -18.581 1.00 92.12 242 GLY A O 1
ATOM 1833 N N . VAL A 1 243 ? -9.190 -3.068 -16.603 1.00 95.12 243 VAL A N 1
ATOM 1834 C CA . VAL A 1 243 ? -9.875 -4.095 -15.802 1.00 95.12 243 VAL A CA 1
ATOM 1835 C C . VAL A 1 243 ? -11.360 -3.768 -15.684 1.00 95.12 243 VAL A C 1
ATOM 1837 O O . VAL A 1 243 ? -11.749 -2.770 -15.080 1.00 95.12 243 VAL A O 1
ATOM 1840 N N . LYS A 1 244 ? -12.226 -4.633 -16.221 1.00 93.25 244 LYS A N 1
ATOM 1841 C CA . LYS A 1 244 ? -13.678 -4.443 -16.100 1.00 93.25 244 LYS A CA 1
ATOM 1842 C C . LYS A 1 244 ? -14.140 -4.627 -14.653 1.00 93.25 244 LYS A C 1
ATOM 1844 O O . LYS A 1 244 ? -13.730 -5.571 -13.983 1.00 93.25 244 LYS A O 1
ATOM 1849 N N . GLY A 1 245 ? -15.043 -3.755 -14.207 1.00 90.75 245 GLY A N 1
ATOM 1850 C CA . GLY A 1 245 ? -15.582 -3.760 -12.842 1.00 90.75 245 GLY A CA 1
ATOM 1851 C C . GLY A 1 245 ? -14.691 -3.070 -11.804 1.00 90.75 245 GLY A C 1
ATOM 1852 O O . GLY A 1 245 ? -15.074 -3.015 -10.639 1.00 90.75 245 GLY A O 1
ATOM 1853 N N . MET A 1 246 ? -13.533 -2.540 -12.214 1.00 93.50 246 MET A N 1
ATOM 1854 C CA . MET A 1 246 ? -12.651 -1.749 -11.362 1.00 93.50 246 MET A CA 1
ATOM 1855 C C . MET A 1 246 ? -12.756 -0.268 -11.729 1.00 93.50 246 MET A C 1
ATOM 1857 O O . MET A 1 246 ? -12.522 0.128 -12.870 1.00 93.50 246 MET A O 1
ATOM 1861 N N . THR A 1 247 ? -13.100 0.552 -10.745 1.00 93.19 247 THR A N 1
ATOM 1862 C CA . THR A 1 247 ? -13.106 2.009 -10.837 1.00 93.19 247 THR A CA 1
ATOM 1863 C C . THR A 1 247 ? -11.721 2.529 -10.489 1.00 93.19 247 THR A C 1
ATOM 1865 O O . THR A 1 247 ? -11.158 2.171 -9.453 1.00 93.19 247 THR A O 1
ATOM 1868 N N . VAL A 1 248 ? -11.172 3.379 -11.356 1.00 91.50 248 VAL A N 1
ATOM 1869 C CA . VAL A 1 248 ? -9.843 3.969 -11.182 1.00 91.50 248 VAL A CA 1
ATOM 1870 C C . VAL A 1 248 ? -9.970 5.478 -11.123 1.00 91.50 248 VAL A C 1
ATOM 1872 O O . VAL A 1 248 ? -10.438 6.093 -12.082 1.00 91.50 248 VAL A O 1
ATOM 1875 N N . VAL A 1 249 ? -9.519 6.066 -10.020 1.00 88.62 249 VAL A N 1
ATOM 1876 C CA . VAL A 1 249 ? -9.528 7.516 -9.805 1.00 88.62 249 VAL A CA 1
ATOM 1877 C C . VAL A 1 249 ? -8.090 8.018 -9.755 1.00 88.62 249 VAL A C 1
ATOM 1879 O O . VAL A 1 249 ? -7.267 7.460 -9.027 1.00 88.62 249 VAL A O 1
ATOM 1882 N N . ARG A 1 250 ? -7.780 9.062 -10.533 1.00 85.06 250 ARG A N 1
ATOM 1883 C CA . ARG A 1 250 ? -6.472 9.727 -10.525 1.00 85.06 250 ARG A CA 1
ATOM 1884 C C . ARG A 1 250 ? -6.608 11.168 -10.068 1.00 85.06 250 ARG A C 1
ATOM 1886 O O . ARG A 1 250 ? -7.372 11.921 -10.664 1.00 85.06 250 ARG A O 1
ATOM 1893 N N . GLU A 1 251 ? -5.808 11.554 -9.078 1.00 76.00 251 GLU A N 1
ATOM 1894 C CA . GLU A 1 251 ? -5.786 12.922 -8.553 1.00 76.00 251 GLU A CA 1
ATOM 1895 C C . GLU A 1 251 ? -4.361 13.482 -8.451 1.00 76.00 251 GLU A C 1
ATOM 1897 O O . GLU A 1 251 ? -3.430 12.773 -8.063 1.00 76.00 251 GLU A O 1
ATOM 1902 N N . GLY A 1 252 ? -4.197 14.752 -8.844 1.00 58.59 252 GLY A N 1
ATOM 1903 C CA . GLY A 1 252 ? -2.899 15.430 -9.004 1.00 58.59 252 GLY A CA 1
ATOM 1904 C C . GLY A 1 252 ? -2.477 16.344 -7.847 1.00 58.59 252 GLY A C 1
ATOM 1905 O O . GLY A 1 252 ? -1.360 16.853 -7.825 1.00 58.59 252 GLY A O 1
ATOM 1906 N N . VAL A 1 253 ? -3.375 16.573 -6.891 1.00 53.88 253 VAL A N 1
ATOM 1907 C CA . VAL A 1 253 ? -3.119 17.331 -5.661 1.00 53.88 253 VAL A CA 1
ATOM 1908 C C . VAL A 1 253 ? -3.299 16.346 -4.513 1.00 53.88 253 VAL A C 1
ATOM 1910 O O . VAL A 1 253 ? -4.168 15.476 -4.600 1.00 53.88 253 VAL A O 1
ATOM 1913 N N . MET A 1 254 ? -2.484 16.425 -3.456 1.00 47.53 254 MET A N 1
ATOM 1914 C CA . MET A 1 254 ? -2.767 15.691 -2.218 1.00 47.53 254 MET A CA 1
ATOM 1915 C C . MET A 1 254 ? -4.095 16.204 -1.643 1.00 47.53 254 MET A C 1
ATOM 1917 O O . MET A 1 254 ? -4.111 17.124 -0.836 1.00 47.53 254 MET A O 1
ATOM 1921 N N . ILE A 1 255 ? -5.211 15.635 -2.092 1.00 42.31 255 ILE A N 1
ATOM 1922 C CA . ILE A 1 255 ? -6.542 15.872 -1.523 1.00 42.31 255 ILE A CA 1
ATOM 1923 C C . ILE A 1 255 ? -6.737 15.001 -0.270 1.00 42.31 255 ILE A C 1
ATOM 1925 O O . ILE A 1 255 ? -7.636 15.236 0.527 1.00 42.31 255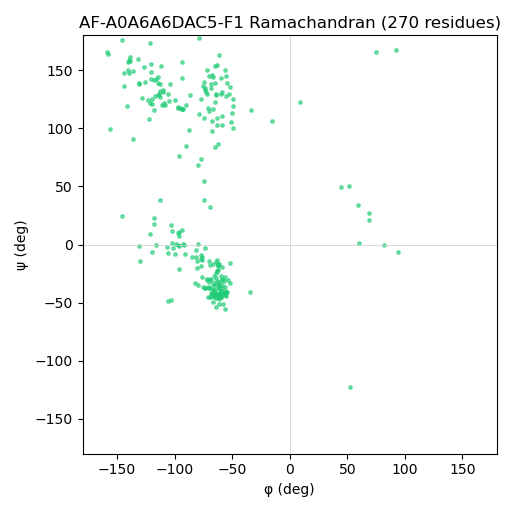 ILE A O 1
ATOM 1929 N N . TRP A 1 256 ? -5.839 14.043 -0.015 1.00 50.56 256 TRP A N 1
ATOM 1930 C CA . TRP A 1 256 ? -5.927 13.137 1.128 1.00 50.56 256 TRP A CA 1
ATOM 1931 C C . TRP A 1 256 ? -5.491 13.802 2.426 1.00 50.56 256 TRP A C 1
ATOM 1933 O O . TRP A 1 256 ? -4.447 13.473 2.987 1.00 50.56 256 TRP A O 1
ATOM 1943 N N . GLU A 1 257 ? -6.331 14.685 2.957 1.00 45.03 257 GLU A N 1
ATOM 1944 C CA . GLU A 1 257 ? -6.301 14.937 4.390 1.00 45.03 257 GLU A CA 1
ATOM 1945 C C . GLU A 1 257 ? -6.894 13.734 5.152 1.00 45.03 257 GLU A C 1
ATOM 1947 O O . GLU A 1 257 ? -6.401 13.453 6.241 1.00 45.03 257 GLU A O 1
ATOM 1952 N N . THR A 1 258 ? -7.851 12.943 4.602 1.00 48.09 258 THR A N 1
ATOM 1953 C CA . THR A 1 258 ? -8.388 11.731 5.287 1.00 48.09 258 THR A CA 1
ATOM 1954 C C . THR A 1 258 ? -9.067 10.652 4.404 1.00 48.09 258 THR A C 1
ATOM 1956 O O . THR A 1 258 ? -9.475 10.897 3.279 1.00 48.09 258 THR A O 1
ATOM 1959 N N . VAL A 1 259 ? -9.271 9.453 4.982 1.00 52.03 259 VAL A N 1
ATOM 1960 C CA . VAL A 1 259 ? -9.988 8.251 4.468 1.00 52.03 259 VAL A CA 1
ATOM 1961 C C . VAL A 1 259 ? -11.422 8.511 3.945 1.00 52.03 259 VAL A C 1
ATOM 1963 O O . VAL A 1 259 ? -11.984 7.676 3.235 1.00 52.03 259 VAL A O 1
ATOM 1966 N N . SER A 1 260 ? -12.031 9.654 4.269 1.00 52.66 260 SER A N 1
ATOM 1967 C CA . SER A 1 260 ? -13.434 9.965 3.963 1.00 52.66 260 SER A CA 1
ATOM 1968 C C . SER A 1 260 ? -13.743 10.112 2.470 1.00 52.66 260 SER A C 1
ATOM 1970 O O . SER A 1 260 ? -14.812 9.668 2.053 1.00 52.66 260 SER A O 1
ATOM 1972 N N . ASP A 1 261 ? -12.832 10.650 1.654 1.00 58.81 261 ASP A N 1
ATOM 1973 C CA . ASP A 1 261 ? -13.101 10.806 0.214 1.00 58.81 261 ASP A CA 1
ATOM 1974 C C . ASP A 1 261 ? -13.092 9.445 -0.500 1.00 58.81 261 ASP A C 1
ATOM 1976 O O . ASP A 1 261 ? -13.907 9.201 -1.389 1.00 58.81 261 ASP A O 1
ATOM 1980 N N . VAL A 1 262 ? -12.289 8.486 -0.010 1.00 58.72 262 VAL A N 1
ATOM 1981 C CA . VAL A 1 262 ? -12.349 7.089 -0.471 1.00 58.72 262 VAL A CA 1
ATOM 1982 C C . VAL A 1 262 ? -13.715 6.497 -0.131 1.00 58.72 262 VAL A C 1
ATOM 1984 O O . VAL A 1 262 ? -14.328 5.838 -0.963 1.00 58.72 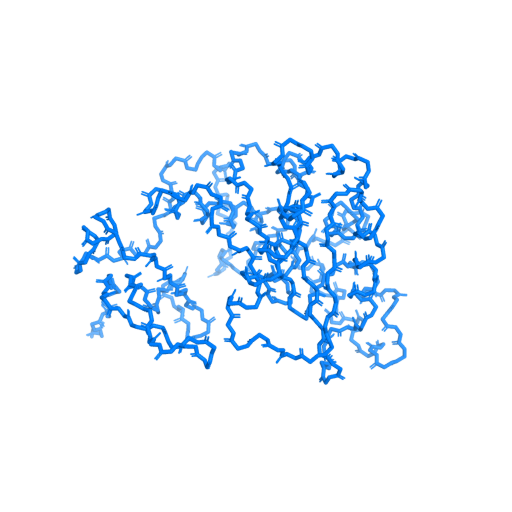262 VAL A O 1
ATOM 1987 N N . LEU A 1 263 ? -14.230 6.752 1.077 1.00 59.84 263 LEU A N 1
ATOM 1988 C CA . LEU A 1 263 ? -15.547 6.264 1.493 1.00 59.84 263 LEU A CA 1
ATOM 1989 C C . LEU A 1 263 ? -16.695 6.892 0.689 1.00 59.84 263 LEU A C 1
ATOM 1991 O O . LEU A 1 263 ? -17.698 6.215 0.463 1.00 59.84 263 LEU A O 1
ATOM 1995 N N . ALA A 1 264 ? -16.578 8.152 0.264 1.00 62.88 264 ALA A N 1
ATOM 1996 C CA . ALA A 1 264 ? -17.554 8.789 -0.618 1.00 62.88 264 ALA A CA 1
ATOM 1997 C C . ALA A 1 264 ? -17.554 8.128 -2.006 1.00 62.88 264 ALA A C 1
ATOM 1999 O O . ALA A 1 264 ? -18.598 7.666 -2.464 1.00 62.88 264 ALA A O 1
ATOM 2000 N N . MET A 1 265 ? -16.375 7.953 -2.608 1.00 63.41 265 MET A N 1
ATOM 2001 C CA . MET A 1 265 ? -16.226 7.288 -3.909 1.00 63.41 265 MET A CA 1
ATOM 2002 C C . MET A 1 265 ? -16.699 5.826 -3.881 1.00 63.41 265 MET A C 1
ATOM 2004 O O . MET A 1 265 ? -17.333 5.357 -4.825 1.00 63.41 265 MET A O 1
ATOM 2008 N N . LEU A 1 266 ? -16.454 5.102 -2.782 1.00 62.62 266 LEU A N 1
ATOM 2009 C CA . LEU A 1 266 ? -16.962 3.738 -2.594 1.00 62.62 266 LEU A CA 1
ATOM 2010 C C . LEU A 1 266 ? -18.494 3.671 -2.549 1.00 62.62 266 LEU A C 1
ATOM 2012 O O . LEU A 1 266 ? -19.067 2.669 -2.974 1.00 62.62 266 LEU A O 1
ATOM 2016 N N . LYS A 1 267 ? -19.164 4.714 -2.045 1.00 61.62 267 LYS A N 1
ATOM 2017 C CA . LYS A 1 267 ? -20.634 4.793 -2.027 1.00 61.62 267 LYS A CA 1
ATOM 2018 C C . LYS A 1 267 ? -21.204 5.116 -3.405 1.00 61.62 267 LYS A C 1
ATOM 2020 O O . LYS A 1 267 ? -22.245 4.574 -3.758 1.00 61.62 267 LYS A O 1
ATOM 2025 N N . GLU A 1 268 ? -20.528 5.960 -4.178 1.00 58.72 268 GLU A N 1
ATOM 2026 C CA . GLU A 1 268 ? -20.955 6.347 -5.529 1.00 58.72 268 GLU A CA 1
ATOM 2027 C C . GLU A 1 268 ? -20.750 5.219 -6.553 1.00 58.72 268 GLU A C 1
ATOM 2029 O O . GLU A 1 268 ? -21.613 4.989 -7.394 1.00 58.72 268 GLU A O 1
ATOM 2034 N N . GLY A 1 269 ? -19.663 4.448 -6.438 1.00 47.81 269 GLY A N 1
ATOM 2035 C CA . GLY A 1 269 ? -19.384 3.289 -7.300 1.00 47.81 269 GLY A CA 1
ATOM 2036 C C . GLY A 1 269 ? -20.143 2.002 -6.938 1.00 47.81 269 GLY A C 1
ATOM 2037 O O . GLY A 1 269 ? -19.926 0.970 -7.570 1.00 47.81 269 GLY A O 1
ATOM 2038 N N . GLY A 1 270 ? -20.990 2.031 -5.903 1.00 42.91 270 GLY A N 1
ATOM 2039 C CA . GLY A 1 270 ? -21.818 0.900 -5.464 1.00 42.91 270 GLY A CA 1
ATOM 2040 C C . GLY A 1 270 ? -23.220 0.856 -6.082 1.00 42.91 270 GLY A C 1
ATOM 2041 O O . GLY A 1 270 ? -23.991 -0.039 -5.741 1.00 42.91 270 GLY A O 1
ATOM 2042 N N . GLY A 1 271 ? -23.563 1.820 -6.939 1.00 35.97 271 GLY A N 1
ATOM 2043 C CA . GLY A 1 271 ? -24.832 1.858 -7.660 1.00 35.97 271 GLY A CA 1
ATOM 2044 C C . GLY A 1 271 ? -24.740 1.148 -9.006 1.00 35.97 271 GLY A C 1
ATOM 2045 O O . GLY A 1 271 ? -24.500 1.814 -10.003 1.00 35.97 271 GLY A O 1
ATOM 2046 N N . ASP A 1 272 ? -24.927 -0.171 -9.001 1.00 34.06 272 ASP A N 1
ATOM 2047 C CA . ASP A 1 272 ? -25.427 -0.983 -10.125 1.00 34.06 272 ASP A CA 1
ATOM 2048 C C . ASP A 1 272 ? -26.067 -2.268 -9.571 1.00 34.06 272 ASP A C 1
ATOM 2050 O O . ASP A 1 272 ? -25.375 -3.012 -8.830 1.00 34.06 272 ASP A O 1
#

Nearest PDB structures (foldseek):
  3d3n-assembly1_A  TM=5.470E-01  e=6.009E-05  Lactiplantibacillus plantarum WCFS1
  2xua-assembly1_A  TM=4.199E-01  e=2.164E-04  Paraburkholderia xenovorans LB400
  5jkf-assembly1_B  TM=3.273E-01  e=1.548E-02  uncultured bacterium
  5w3z-assembly2_D  TM=4.284E-01  e=6.020E-01  Saccharolobus solfataricus
  8sfc-assembly1_D-2  TM=2.477E-01  e=9.227E-01  Saccharolobus solfataricus P2